Protein AF-A0A960VTY8-F1 (afdb_monomer_lite)

Foldseek 3Di:
DVVVVVVVVVVVVVVVVVVCVLCVVVVCVCVDPDPDHDDPVVVVVSVVVVVVVVVVVVVLVVVQCVVCVVLVAHAPCSVLLVVQLVVQLVVQLVVCCVPVVPDDDPVSVVSSVVSNVVSVVVSVVVVVVCCVPQVVVCSPPDSVSSVVSSVVVNVVSVVVCCVVPNPDDDDDPPPPPPPPPPPPPDPPVPVPPPD

Structure (mmCIF, N/CA/C/O backbone):
data_AF-A0A960VTY8-F1
#
_entry.id   AF-A0A960VTY8-F1
#
loop_
_atom_site.group_PDB
_atom_site.id
_atom_site.type_symbol
_atom_site.label_atom_id
_atom_site.label_alt_id
_atom_site.label_comp_id
_atom_site.label_asym_id
_atom_site.label_entity_id
_atom_site.label_seq_id
_atom_site.pdbx_PDB_ins_code
_atom_site.Cartn_x
_atom_site.Cartn_y
_atom_site.Cartn_z
_atom_site.occupancy
_atom_site.B_iso_or_equiv
_atom_site.auth_seq_id
_atom_site.auth_comp_id
_atom_site.auth_asym_id
_atom_site.auth_atom_id
_atom_site.pdbx_PDB_model_num
ATOM 1 N N . MET A 1 1 ? -43.353 -2.763 -7.793 1.00 62.56 1 MET A N 1
ATOM 2 C CA . MET A 1 1 ? -42.704 -3.351 -8.989 1.00 62.56 1 MET A CA 1
ATOM 3 C C . MET A 1 1 ? -41.820 -2.343 -9.746 1.00 62.56 1 MET A C 1
ATOM 5 O O . MET A 1 1 ? -41.021 -2.755 -10.578 1.00 62.56 1 MET A O 1
ATOM 9 N N . ASP A 1 2 ? -41.885 -1.039 -9.438 1.00 75.44 2 ASP A N 1
ATOM 10 C CA . ASP A 1 2 ? -41.205 0.006 -10.230 1.00 75.44 2 ASP A CA 1
ATOM 11 C C . ASP A 1 2 ? -39.783 0.366 -9.782 1.00 75.44 2 ASP A C 1
ATOM 13 O O . ASP A 1 2 ? -38.965 0.766 -10.607 1.00 75.44 2 ASP A O 1
ATOM 17 N N . LEU A 1 3 ? -39.440 0.135 -8.511 1.00 72.69 3 LEU A N 1
ATOM 18 C CA . LEU A 1 3 ? -38.101 0.425 -7.983 1.00 72.69 3 LEU A CA 1
ATOM 19 C C . LEU A 1 3 ? -37.009 -0.444 -8.633 1.00 72.69 3 LEU A C 1
ATOM 21 O O . LEU A 1 3 ? -35.941 0.051 -8.984 1.00 72.69 3 LEU A O 1
ATOM 25 N N . TYR A 1 4 ? -37.304 -1.727 -8.863 1.00 75.19 4 TYR A N 1
ATOM 26 C CA . TYR A 1 4 ? -36.393 -2.660 -9.530 1.00 75.19 4 TYR A CA 1
ATOM 27 C C . TYR A 1 4 ? -36.060 -2.203 -10.958 1.00 75.19 4 TYR A C 1
ATOM 29 O O . TYR A 1 4 ? -34.892 -2.156 -11.336 1.00 75.19 4 TYR A O 1
ATOM 37 N N . ARG A 1 5 ? -37.067 -1.751 -11.719 1.00 78.69 5 ARG A N 1
ATOM 38 C CA . ARG A 1 5 ? -36.883 -1.238 -13.088 1.00 78.69 5 ARG A CA 1
ATOM 39 C C . ARG A 1 5 ? -36.019 0.028 -13.131 1.00 78.69 5 ARG A C 1
ATOM 41 O O . ARG A 1 5 ? -35.289 0.234 -14.101 1.00 78.69 5 ARG A O 1
ATOM 48 N N . TYR A 1 6 ? -36.069 0.854 -12.086 1.00 73.88 6 TYR A N 1
ATOM 49 C CA . TYR A 1 6 ? -35.222 2.042 -11.952 1.00 73.88 6 TYR A CA 1
ATOM 50 C C . TYR A 1 6 ? -33.764 1.688 -11.640 1.00 73.88 6 TYR A C 1
ATOM 52 O O . TYR A 1 6 ? -32.856 2.213 -12.284 1.00 73.88 6 TYR A O 1
ATOM 60 N N . ILE A 1 7 ? -33.538 0.756 -10.709 1.00 74.62 7 ILE A N 1
ATOM 61 C CA . ILE A 1 7 ? -32.194 0.264 -10.364 1.00 74.62 7 ILE A CA 1
ATOM 62 C C . ILE A 1 7 ? -31.547 -0.401 -11.579 1.00 74.62 7 ILE A C 1
ATOM 64 O O . ILE A 1 7 ? -30.382 -0.147 -11.874 1.00 74.62 7 ILE A O 1
ATOM 68 N N . GLU A 1 8 ? -32.308 -1.192 -12.331 1.00 81.19 8 GLU A N 1
ATOM 69 C CA . GLU A 1 8 ? -31.806 -1.879 -13.516 1.00 81.19 8 GLU A CA 1
ATOM 70 C C . GLU A 1 8 ? -31.458 -0.895 -14.645 1.00 81.19 8 GLU A C 1
ATOM 72 O O . GLU A 1 8 ? -30.405 -1.019 -15.266 1.00 81.19 8 GLU A O 1
ATOM 77 N N . LYS A 1 9 ? -32.283 0.138 -14.889 1.00 78.38 9 LYS A N 1
ATOM 78 C CA . LYS A 1 9 ? -31.961 1.210 -15.853 1.00 78.38 9 LYS A CA 1
ATOM 79 C C . LYS A 1 9 ? -30.730 2.019 -15.436 1.00 78.38 9 LYS A C 1
ATOM 81 O O . LYS A 1 9 ? -29.874 2.277 -16.279 1.00 78.38 9 LYS A O 1
ATOM 86 N N . ALA A 1 10 ? -30.615 2.375 -14.158 1.00 72.25 10 ALA A N 1
ATOM 87 C CA . ALA A 1 10 ? -29.460 3.103 -13.632 1.00 72.25 10 ALA A CA 1
ATOM 88 C C . ALA A 1 10 ? -28.173 2.259 -13.675 1.00 72.25 10 ALA A C 1
ATOM 90 O O . ALA A 1 10 ? -27.102 2.770 -14.006 1.00 72.25 10 ALA A O 1
ATOM 91 N N . ALA A 1 11 ? -28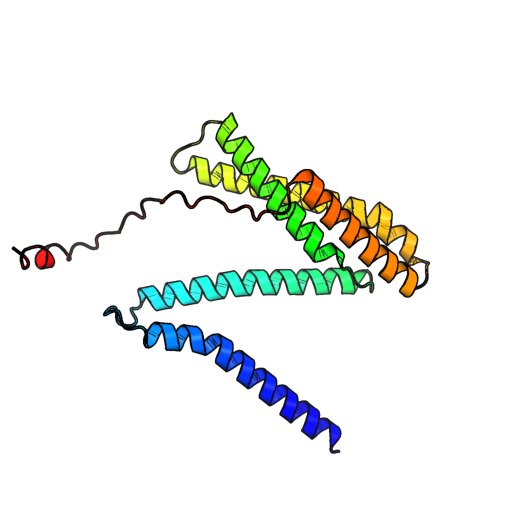.273 0.956 -13.401 1.00 72.06 11 ALA A N 1
ATOM 92 C CA . ALA A 1 11 ? -27.164 0.018 -13.534 1.00 72.06 11 ALA A CA 1
ATOM 93 C C . ALA A 1 11 ? -26.731 -0.126 -14.999 1.00 72.06 11 ALA A C 1
ATOM 95 O O . ALA A 1 11 ? -25.543 -0.023 -15.296 1.00 72.06 11 ALA A O 1
ATOM 96 N N . ARG A 1 12 ? -27.685 -0.280 -15.925 1.00 79.88 12 ARG A N 1
ATOM 97 C CA . ARG A 1 12 ? -27.430 -0.360 -17.373 1.00 79.88 12 ARG A CA 1
ATOM 98 C C . ARG A 1 12 ? -26.723 0.895 -17.887 1.00 79.88 12 ARG A C 1
ATOM 100 O O . ARG A 1 12 ? -25.754 0.782 -18.626 1.00 79.88 12 ARG A O 1
ATOM 107 N N . PHE A 1 13 ? -27.149 2.076 -17.437 1.00 79.56 13 PHE A N 1
ATOM 108 C CA . PHE A 1 13 ? -26.501 3.347 -17.773 1.00 79.56 13 PHE A CA 1
ATOM 109 C C . PHE A 1 13 ? -25.059 3.430 -17.240 1.00 79.56 13 PHE A C 1
ATOM 111 O O . PHE A 1 13 ? -24.148 3.794 -17.980 1.00 79.56 13 PHE A O 1
ATOM 118 N N . ARG A 1 14 ? -24.822 3.006 -15.989 1.00 78.62 14 ARG A N 1
ATOM 119 C CA . ARG A 1 14 ? -23.468 2.910 -15.407 1.00 78.62 14 ARG A CA 1
ATOM 120 C C . ARG A 1 14 ? -22.548 1.970 -16.189 1.00 78.62 14 ARG A C 1
ATOM 122 O O . ARG A 1 14 ? -21.380 2.295 -16.373 1.00 78.62 14 ARG A O 1
ATOM 129 N N . TRP A 1 15 ? -23.060 0.833 -16.656 1.00 75.38 15 TRP A N 1
ATOM 130 C CA . TRP A 1 15 ? -22.291 -0.107 -17.477 1.00 75.38 15 TRP A CA 1
ATOM 131 C C . TRP A 1 15 ? -21.916 0.483 -18.839 1.00 75.38 15 TRP A C 1
ATOM 133 O O . TRP A 1 15 ? -20.764 0.368 -19.244 1.00 75.38 15 TRP A O 1
ATOM 143 N N . TRP A 1 16 ? -22.836 1.182 -19.509 1.00 80.62 16 TRP A N 1
ATOM 144 C CA . TRP A 1 16 ? -22.539 1.869 -20.772 1.00 80.62 16 TRP A CA 1
ATOM 145 C C . TRP A 1 16 ? -21.501 2.983 -20.617 1.00 80.62 16 TRP A C 1
ATOM 147 O O . TRP A 1 16 ? -20.626 3.124 -21.467 1.00 80.62 16 TRP A O 1
ATOM 157 N N . PHE A 1 17 ? -21.547 3.732 -19.513 1.00 80.62 17 PHE A N 1
ATOM 158 C CA . PHE A 1 17 ? -20.539 4.749 -19.213 1.00 80.62 17 PHE A CA 1
ATOM 159 C C . PHE A 1 17 ? -19.141 4.139 -19.019 1.00 80.62 17 PHE A C 1
ATOM 161 O O . PHE A 1 17 ? -18.173 4.636 -1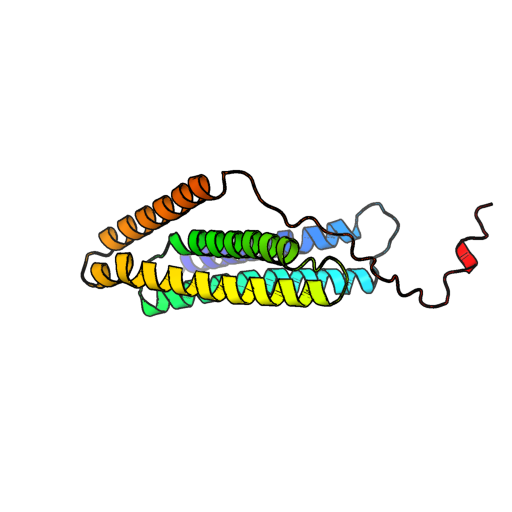9.588 1.00 80.62 17 PHE A O 1
ATOM 168 N N . LEU A 1 18 ? -19.032 3.026 -18.281 1.00 73.94 18 LEU A N 1
ATOM 169 C CA . LEU A 1 18 ? -17.764 2.303 -18.106 1.00 73.94 18 LEU A CA 1
ATOM 170 C C . LEU A 1 18 ? -17.223 1.758 -19.432 1.00 73.94 18 LEU A C 1
ATOM 172 O O . LEU A 1 18 ? -16.036 1.899 -19.712 1.00 73.94 18 LEU A O 1
ATOM 176 N N . VAL A 1 19 ? -18.094 1.183 -20.264 1.00 75.75 19 VAL A N 1
ATOM 177 C CA . VAL A 1 19 ? -17.730 0.699 -21.603 1.00 75.75 19 VAL A CA 1
ATOM 178 C C . VAL A 1 19 ? -17.177 1.840 -22.459 1.00 75.75 19 VAL A C 1
ATOM 180 O O . VAL A 1 19 ? -16.152 1.668 -23.109 1.00 75.75 19 VAL A O 1
ATOM 183 N N . LEU A 1 20 ? -17.797 3.020 -22.413 1.00 79.00 20 LEU A N 1
ATOM 184 C CA . LEU A 1 20 ? -17.355 4.190 -23.170 1.00 79.00 20 LEU A CA 1
ATOM 185 C C . LEU A 1 20 ? -16.001 4.714 -22.670 1.00 79.00 20 LEU A C 1
ATOM 187 O O . LEU A 1 20 ? -15.124 4.973 -23.484 1.00 79.00 20 LEU A O 1
ATOM 191 N N . VAL A 1 21 ? -15.785 4.795 -21.354 1.00 75.31 21 VAL A N 1
ATOM 192 C CA . VAL A 1 21 ? -14.498 5.220 -20.763 1.00 75.31 21 VAL A CA 1
ATOM 193 C C . VAL A 1 21 ? -13.356 4.256 -21.101 1.00 75.31 21 VAL A C 1
ATOM 195 O O . VAL A 1 21 ? -12.225 4.698 -21.272 1.00 75.31 21 VAL A O 1
ATOM 198 N N . VAL A 1 22 ? -13.632 2.955 -21.223 1.00 71.31 22 VAL A N 1
ATOM 199 C CA . VAL A 1 22 ? -12.619 1.938 -21.562 1.00 71.31 22 VAL A CA 1
ATOM 200 C C . VAL A 1 22 ? -12.372 1.853 -23.072 1.00 71.31 22 VAL A C 1
ATOM 202 O O . VAL A 1 22 ? -11.234 1.659 -23.495 1.00 71.31 22 VAL A O 1
ATOM 205 N N . LEU A 1 23 ? -13.410 2.018 -23.896 1.00 72.62 23 LEU A N 1
ATOM 206 C CA . LEU A 1 23 ? -13.290 1.964 -25.356 1.00 72.62 23 LEU A CA 1
ATOM 207 C C . LEU A 1 23 ? -12.796 3.276 -25.964 1.00 72.62 23 LEU A C 1
ATOM 209 O O . LEU A 1 23 ? -12.110 3.233 -26.980 1.00 72.62 23 LEU A O 1
ATOM 213 N N . ALA A 1 24 ? -13.101 4.431 -25.369 1.00 73.25 24 ALA A N 1
ATOM 214 C CA . ALA A 1 24 ? -12.697 5.728 -25.909 1.00 73.25 24 ALA A CA 1
ATOM 215 C C . ALA A 1 24 ? -11.172 5.873 -26.078 1.00 73.25 24 ALA A C 1
ATOM 217 O O . ALA A 1 24 ? -10.773 6.329 -27.142 1.00 73.25 24 ALA A O 1
ATOM 218 N N . PRO A 1 25 ? -10.303 5.439 -25.141 1.00 67.88 25 PRO A N 1
ATOM 219 C CA . PRO A 1 25 ? -8.852 5.446 -25.339 1.00 67.88 25 PRO A CA 1
ATOM 220 C C . PRO A 1 25 ? -8.399 4.531 -26.481 1.00 67.88 25 PRO A C 1
ATOM 222 O O . PRO A 1 25 ? -7.509 4.895 -27.242 1.00 67.88 25 PRO A O 1
ATOM 225 N N . VAL A 1 26 ? -9.032 3.362 -26.636 1.00 69.00 26 VAL A N 1
ATOM 226 C CA . VAL A 1 26 ? -8.712 2.395 -27.702 1.00 69.00 26 VAL A CA 1
ATOM 227 C C . VAL A 1 26 ? -9.124 2.941 -29.069 1.00 69.00 26 VAL A C 1
ATOM 229 O O . VAL A 1 26 ? -8.348 2.890 -30.019 1.00 69.00 26 VAL A O 1
ATOM 232 N N . VAL A 1 27 ? -10.322 3.519 -29.162 1.00 68.31 27 VAL A N 1
ATOM 233 C CA . VAL A 1 27 ? -10.838 4.149 -30.384 1.00 68.31 27 VAL A CA 1
ATOM 234 C C . VAL A 1 27 ? -10.059 5.424 -30.708 1.00 68.31 27 VAL A C 1
ATOM 236 O O . VAL A 1 27 ? -9.721 5.640 -31.865 1.00 68.31 27 VAL A O 1
ATOM 239 N N . ALA A 1 28 ? -9.705 6.234 -29.709 1.00 68.12 28 ALA A N 1
ATOM 240 C CA . ALA A 1 28 ? -8.868 7.418 -29.891 1.00 68.12 28 ALA A CA 1
ATOM 241 C C . ALA A 1 28 ? -7.449 7.047 -30.343 1.00 68.12 28 ALA A C 1
ATOM 243 O O . ALA A 1 28 ? -6.905 7.703 -31.223 1.00 68.12 28 ALA A O 1
ATOM 244 N N . SER A 1 29 ? -6.874 5.960 -29.817 1.00 61.62 29 SER A N 1
ATOM 245 C CA . SER A 1 29 ? -5.598 5.418 -30.298 1.00 61.62 29 SER A CA 1
ATOM 246 C C . SER A 1 29 ? -5.693 4.869 -31.724 1.00 61.62 29 SER A C 1
ATOM 248 O O . SER A 1 29 ? -4.691 4.883 -32.431 1.00 61.62 29 SER A O 1
ATOM 250 N N . ALA A 1 30 ? -6.862 4.390 -32.154 1.00 60.88 30 ALA A N 1
ATOM 251 C CA . ALA A 1 30 ? -7.102 3.962 -33.532 1.00 60.88 30 ALA A CA 1
ATOM 252 C C . ALA A 1 30 ? -7.389 5.141 -34.485 1.00 60.88 30 ALA A C 1
ATOM 254 O O . ALA A 1 30 ? -7.167 5.020 -35.686 1.00 60.88 30 ALA A O 1
ATOM 255 N N . ALA A 1 31 ? -7.879 6.265 -33.954 1.00 61.97 31 ALA A N 1
ATOM 256 C CA . ALA A 1 31 ? -8.212 7.484 -34.692 1.00 61.97 31 ALA A CA 1
ATOM 257 C C . ALA A 1 31 ? -7.092 8.542 -34.682 1.00 61.97 31 ALA A C 1
ATOM 259 O O . ALA A 1 31 ? -7.214 9.559 -35.361 1.00 61.97 31 ALA A O 1
ATOM 260 N N . GLY A 1 32 ? -6.022 8.327 -33.908 1.00 54.81 32 GLY A N 1
ATOM 261 C CA . GLY A 1 32 ? -4.889 9.238 -33.800 1.00 54.81 32 GLY A CA 1
ATOM 262 C C . GLY A 1 32 ? -4.183 9.433 -35.141 1.00 54.81 32 GLY A C 1
ATOM 263 O O . GLY A 1 32 ? -3.649 8.489 -35.722 1.00 54.81 32 GLY A O 1
ATOM 264 N N . GLU A 1 33 ? -4.171 10.679 -35.613 1.00 53.22 33 GLU A N 1
ATOM 265 C CA . GLU A 1 33 ? -3.420 11.147 -36.776 1.00 53.22 33 GLU A CA 1
ATOM 266 C C . GLU A 1 33 ? -1.922 10.905 -36.559 1.00 53.22 33 GLU A C 1
ATOM 268 O O . GLU A 1 33 ? -1.228 11.672 -35.894 1.00 53.22 33 GLU A O 1
ATOM 273 N N . GLY A 1 34 ? -1.423 9.786 -37.079 1.00 49.56 34 GLY A N 1
ATOM 274 C CA . GLY A 1 34 ? -0.036 9.404 -36.851 1.00 49.56 34 GLY A CA 1
ATOM 275 C C . GLY A 1 34 ? 0.434 8.153 -37.576 1.00 49.56 34 GLY A C 1
ATOM 276 O O . GLY A 1 34 ? 1.325 7.507 -37.058 1.00 49.56 34 GLY A O 1
ATOM 277 N N . GLY A 1 35 ? -0.130 7.795 -38.736 1.00 47.22 35 GLY A N 1
ATOM 278 C CA . GLY A 1 35 ? 0.481 6.894 -39.736 1.00 47.22 35 GLY A CA 1
ATOM 279 C C . GLY A 1 35 ? 0.843 5.447 -39.342 1.00 47.22 35 GLY A C 1
ATOM 280 O O . GLY A 1 35 ? 1.077 4.636 -40.235 1.00 47.22 35 GLY A O 1
ATOM 281 N N . SER A 1 36 ? 0.869 5.074 -38.065 1.00 54.47 36 SER A N 1
ATOM 282 C CA . SER A 1 36 ? 1.021 3.700 -37.603 1.00 54.47 36 SER A CA 1
ATOM 283 C C . SER A 1 36 ? -0.370 3.106 -37.418 1.00 54.47 36 SER A C 1
ATOM 285 O O . SER A 1 36 ? -1.039 3.317 -36.410 1.00 54.47 36 SER A O 1
ATOM 287 N N . GLY A 1 37 ? -0.836 2.367 -38.428 1.00 58.59 37 GLY A N 1
ATOM 288 C CA . GLY A 1 37 ? -2.053 1.566 -38.303 1.00 58.59 37 GLY A CA 1
ATOM 289 C C . GLY A 1 37 ? -2.002 0.671 -37.060 1.00 58.59 37 GLY A C 1
ATOM 290 O O . GLY A 1 37 ? -0.925 0.365 -36.549 1.00 58.59 37 GLY A O 1
ATOM 291 N N . PHE A 1 38 ? -3.165 0.246 -36.567 1.00 66.56 38 PHE A N 1
ATOM 292 C CA . PHE A 1 38 ? -3.267 -0.694 -35.452 1.00 66.56 38 PHE A CA 1
ATOM 293 C C . PHE A 1 38 ? -2.438 -1.954 -35.751 1.00 66.56 38 PHE A C 1
ATOM 295 O O . PHE A 1 38 ? -2.836 -2.800 -36.551 1.00 66.56 38 PHE A O 1
ATOM 302 N N . THR A 1 39 ? -1.248 -2.053 -35.160 1.00 78.88 39 THR A N 1
ATOM 303 C CA . THR A 1 39 ? -0.358 -3.195 -35.356 1.00 78.88 39 THR A CA 1
ATOM 304 C C . THR A 1 39 ? -0.681 -4.259 -34.316 1.00 78.88 39 THR A C 1
ATOM 306 O O . THR A 1 39 ? -1.146 -3.963 -33.216 1.00 78.88 39 THR A O 1
ATOM 309 N N . LEU A 1 40 ? -0.391 -5.526 -34.622 1.00 78.62 40 LEU A N 1
ATOM 310 C CA . LEU A 1 40 ? -0.482 -6.592 -33.615 1.00 78.62 40 LEU A CA 1
ATOM 311 C C . LEU A 1 40 ? 0.372 -6.272 -32.372 1.00 78.62 40 LEU A C 1
ATOM 313 O O . LEU A 1 40 ? -0.002 -6.646 -31.265 1.00 78.62 40 LEU A O 1
ATOM 317 N N . GLY A 1 41 ? 1.468 -5.522 -32.544 1.00 79.06 41 GLY A N 1
ATOM 318 C CA . GLY A 1 41 ? 2.295 -5.023 -31.446 1.00 79.06 41 GLY A CA 1
ATOM 319 C C . GLY A 1 41 ? 1.540 -4.089 -30.496 1.00 79.06 41 GLY A C 1
ATOM 320 O O . GLY A 1 41 ? 1.547 -4.328 -29.289 1.00 79.06 41 GLY A O 1
ATOM 321 N N . SER A 1 42 ? 0.825 -3.085 -31.018 1.00 76.81 42 SER A N 1
ATOM 322 C CA . SER A 1 42 ? 0.066 -2.147 -30.175 1.00 76.81 42 SER A CA 1
ATOM 323 C C . SER A 1 42 ? -1.143 -2.800 -29.496 1.00 76.81 42 SER A C 1
ATOM 325 O O . SER A 1 42 ? -1.495 -2.430 -28.375 1.00 76.81 42 SER A O 1
ATOM 327 N N . LEU A 1 43 ? -1.753 -3.817 -30.119 1.00 78.81 43 LEU A N 1
ATOM 328 C CA . LEU A 1 43 ? -2.790 -4.629 -29.471 1.00 78.81 43 LEU A CA 1
ATOM 329 C C . LEU A 1 43 ? -2.236 -5.362 -28.243 1.00 78.81 43 LEU A C 1
ATOM 331 O O . LEU A 1 43 ? -2.847 -5.320 -27.175 1.00 78.81 43 LEU A O 1
ATOM 335 N N . VAL A 1 44 ? -1.089 -6.031 -28.386 1.00 83.50 44 VAL A N 1
ATOM 336 C CA . VAL A 1 44 ? -0.453 -6.772 -27.286 1.00 83.50 44 VAL A CA 1
ATOM 337 C C . VAL A 1 44 ? -0.040 -5.825 -26.161 1.00 83.50 44 VAL A C 1
ATOM 339 O O . VAL A 1 44 ? -0.302 -6.120 -24.996 1.00 83.50 44 VAL A O 1
ATOM 342 N N . GLU A 1 45 ? 0.536 -4.669 -26.488 1.00 79.19 45 GLU A N 1
ATOM 343 C CA . GLU A 1 45 ? 0.907 -3.651 -25.501 1.00 79.19 45 GLU A CA 1
ATOM 344 C C . GLU A 1 45 ? -0.312 -3.144 -24.713 1.00 79.19 45 GLU A C 1
ATOM 346 O O . GLU A 1 45 ? -0.298 -3.151 -23.481 1.00 79.19 45 GLU A O 1
ATOM 351 N N . ASN A 1 46 ? -1.409 -2.805 -25.396 1.00 80.75 46 ASN A N 1
ATOM 352 C CA . ASN A 1 46 ? -2.640 -2.350 -24.746 1.00 80.75 46 ASN A CA 1
ATOM 353 C C . ASN A 1 46 ? -3.277 -3.429 -23.857 1.00 80.75 46 ASN A C 1
ATOM 355 O O . ASN A 1 46 ? -3.785 -3.117 -22.777 1.00 80.75 46 ASN A O 1
ATOM 359 N N . LEU A 1 47 ? -3.234 -4.699 -24.275 1.00 85.19 47 LEU A N 1
ATOM 360 C CA . LEU A 1 47 ? -3.702 -5.818 -23.453 1.00 85.19 47 LEU A CA 1
ATOM 361 C C . LEU A 1 47 ? -2.846 -5.991 -22.194 1.00 85.19 47 LEU A C 1
ATOM 363 O O . LEU A 1 47 ? -3.393 -6.207 -21.112 1.00 85.19 47 LEU A O 1
ATOM 367 N N . LEU A 1 48 ? -1.523 -5.858 -22.313 1.00 84.56 48 LEU A N 1
ATOM 368 C CA . LEU A 1 48 ? -0.609 -5.925 -21.174 1.00 84.56 48 LEU A CA 1
ATOM 369 C C . LEU A 1 48 ? -0.836 -4.762 -20.205 1.00 84.56 48 LEU A C 1
ATOM 371 O O . LEU A 1 48 ? -0.968 -4.994 -19.005 1.00 84.56 48 LEU A O 1
ATOM 375 N N . ILE A 1 49 ? -0.955 -3.532 -20.709 1.00 84.31 49 ILE A N 1
ATOM 376 C CA . ILE A 1 49 ? -1.263 -2.348 -19.894 1.00 84.31 49 ILE A CA 1
ATOM 377 C C . ILE A 1 49 ? -2.605 -2.538 -19.174 1.00 84.31 49 ILE A C 1
ATOM 379 O O . ILE A 1 49 ? -2.684 -2.357 -17.956 1.00 84.31 49 ILE A O 1
ATOM 383 N N . GLY A 1 50 ? -3.641 -2.977 -19.895 1.00 84.50 50 GLY A N 1
ATOM 384 C CA . GLY A 1 50 ? -4.957 -3.267 -19.325 1.00 84.50 50 GLY A CA 1
ATOM 385 C C . GLY A 1 50 ? -4.911 -4.340 -18.236 1.00 84.50 50 GLY A C 1
ATOM 386 O O . GLY A 1 50 ? -5.528 -4.171 -17.183 1.00 84.50 50 GLY A O 1
ATOM 387 N N . LEU A 1 51 ? -4.138 -5.410 -18.442 1.00 91.06 51 LEU A N 1
ATOM 388 C CA . LEU A 1 51 ? -3.954 -6.473 -17.454 1.00 91.06 51 LEU A CA 1
ATOM 389 C C . LEU A 1 51 ? -3.213 -5.972 -16.208 1.00 91.06 51 LEU A C 1
ATOM 391 O O . LEU A 1 51 ? -3.622 -6.287 -15.090 1.00 91.06 51 LEU A O 1
ATOM 395 N N . ILE A 1 52 ? -2.161 -5.168 -16.381 1.00 89.75 52 ILE A N 1
ATOM 396 C CA . ILE A 1 52 ? -1.391 -4.586 -15.275 1.00 89.75 52 ILE A CA 1
ATOM 397 C C . ILE A 1 52 ? -2.306 -3.704 -14.419 1.00 89.75 52 ILE A C 1
ATOM 399 O O . ILE A 1 52 ? -2.446 -3.954 -13.220 1.00 89.75 52 ILE A O 1
ATOM 403 N N . LEU A 1 53 ? -2.995 -2.733 -15.025 1.00 86.88 53 LEU A N 1
ATOM 404 C CA . LEU A 1 53 ? -3.924 -1.839 -14.319 1.00 86.88 53 LEU A CA 1
ATOM 405 C C . LEU A 1 53 ? -5.082 -2.610 -13.672 1.00 86.88 53 LEU A C 1
ATOM 407 O O . LEU A 1 53 ? -5.405 -2.384 -12.505 1.00 86.88 53 LEU A O 1
ATOM 411 N N . GLY A 1 54 ? -5.662 -3.569 -14.396 1.00 91.62 54 GLY A N 1
ATOM 412 C CA . GLY A 1 54 ? -6.719 -4.437 -13.885 1.00 91.62 54 GLY A CA 1
ATOM 413 C C . GLY A 1 54 ? -6.277 -5.251 -12.668 1.00 91.62 54 GLY A C 1
ATOM 414 O O . GLY A 1 54 ? -7.016 -5.330 -11.688 1.00 91.62 54 GLY A O 1
ATOM 415 N N . SER A 1 55 ? -5.059 -5.800 -12.685 1.00 94.06 55 SER A N 1
ATOM 416 C CA . SER A 1 55 ? -4.508 -6.578 -11.570 1.00 94.06 55 SER A CA 1
ATOM 417 C C . SER A 1 55 ? -4.294 -5.726 -10.317 1.00 94.06 55 SER A C 1
ATOM 419 O O . SER A 1 55 ? -4.647 -6.155 -9.219 1.00 94.06 55 SER A O 1
ATOM 421 N N . VAL A 1 56 ? -3.808 -4.491 -10.477 1.00 90.12 56 VAL A N 1
ATOM 422 C CA . VAL A 1 56 ? -3.629 -3.546 -9.368 1.00 90.12 56 VAL A CA 1
ATOM 423 C C . VAL A 1 56 ? -4.981 -3.211 -8.744 1.00 90.12 56 VAL A C 1
ATOM 425 O O . VAL A 1 56 ? -5.139 -3.326 -7.528 1.00 90.12 56 VAL A O 1
ATOM 428 N N . TYR A 1 57 ? -5.992 -2.880 -9.552 1.00 90.50 57 TYR A N 1
ATOM 429 C CA . TYR A 1 57 ? -7.332 -2.599 -9.029 1.00 90.50 57 TYR A CA 1
ATOM 430 C C . TYR A 1 57 ? -7.996 -3.826 -8.398 1.00 90.50 57 TYR A C 1
ATOM 432 O O . TYR A 1 57 ? -8.640 -3.695 -7.355 1.00 90.50 57 TYR A O 1
ATOM 440 N N . ALA A 1 58 ? -7.811 -5.016 -8.975 1.00 93.00 58 ALA A N 1
ATOM 441 C CA . ALA A 1 58 ? -8.314 -6.261 -8.406 1.00 93.00 58 ALA A CA 1
ATOM 442 C C . ALA A 1 58 ? -7.675 -6.556 -7.040 1.00 93.00 58 ALA A C 1
ATOM 444 O O . ALA A 1 58 ? -8.386 -6.900 -6.098 1.00 93.00 58 ALA A O 1
ATOM 445 N N . LEU A 1 59 ? -6.359 -6.363 -6.902 1.00 90.88 59 LEU A N 1
ATOM 446 C CA . LEU A 1 59 ? -5.645 -6.534 -5.634 1.00 90.88 59 LEU A CA 1
ATOM 447 C C . LEU A 1 59 ? -6.079 -5.510 -4.581 1.00 90.88 59 LEU A C 1
ATOM 449 O O . LEU A 1 59 ? -6.274 -5.881 -3.424 1.00 90.88 59 LEU A O 1
ATOM 453 N N . ILE A 1 60 ? -6.288 -4.249 -4.970 1.00 89.12 60 ILE A N 1
ATOM 454 C CA . ILE A 1 60 ? -6.810 -3.212 -4.067 1.00 89.12 60 ILE A CA 1
ATOM 455 C C . ILE A 1 60 ? -8.210 -3.598 -3.576 1.00 89.12 60 ILE A C 1
ATOM 457 O O . ILE A 1 60 ? -8.467 -3.580 -2.372 1.00 89.12 60 ILE A O 1
ATOM 461 N N . ALA A 1 61 ? -9.106 -3.988 -4.487 1.00 90.19 61 ALA A N 1
ATOM 462 C CA . ALA A 1 61 ? -10.456 -4.418 -4.134 1.00 90.19 61 ALA A CA 1
ATOM 463 C C . ALA A 1 61 ? -10.434 -5.640 -3.201 1.00 90.19 61 ALA A C 1
ATOM 465 O O . ALA A 1 61 ? -11.112 -5.645 -2.171 1.00 90.19 61 ALA A O 1
ATOM 466 N N . LEU A 1 62 ? -9.605 -6.640 -3.512 1.00 92.69 62 LEU A N 1
ATOM 467 C CA . LEU A 1 62 ? -9.412 -7.826 -2.683 1.00 92.69 62 LEU A CA 1
ATOM 468 C C . LEU A 1 62 ? -8.922 -7.434 -1.279 1.00 92.69 62 LEU A C 1
ATOM 470 O O . LEU A 1 62 ? -9.524 -7.860 -0.292 1.00 92.69 62 LEU A O 1
ATOM 474 N N . GLY A 1 63 ? -7.925 -6.552 -1.170 1.00 88.00 63 GLY A N 1
ATOM 475 C CA . GLY A 1 63 ? -7.432 -6.025 0.107 1.00 88.00 63 GLY A CA 1
ATOM 476 C C . GLY A 1 63 ? -8.531 -5.375 0.952 1.00 88.00 63 GLY A C 1
ATOM 477 O O . GLY A 1 63 ? -8.727 -5.753 2.112 1.00 88.00 63 GLY A O 1
ATOM 478 N N . TYR A 1 64 ? -9.329 -4.480 0.359 1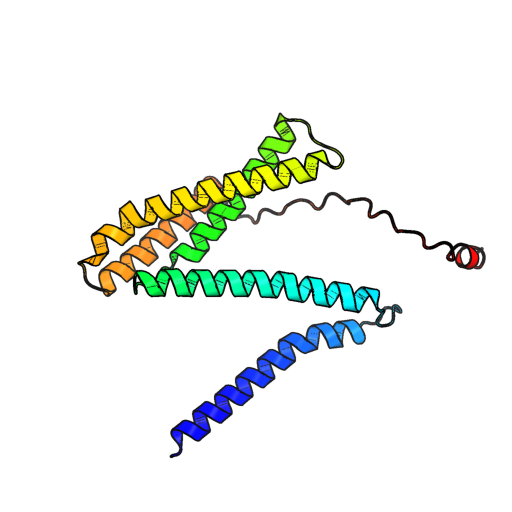.00 88.19 64 TYR A N 1
ATOM 479 C CA . TYR A 1 64 ? -10.459 -3.851 1.051 1.00 88.19 64 TYR A CA 1
ATOM 480 C C . TYR A 1 64 ? -11.516 -4.869 1.506 1.00 88.19 64 TYR A C 1
ATOM 482 O O . TYR A 1 64 ? -12.007 -4.775 2.636 1.00 88.19 64 TYR A O 1
ATOM 490 N N . THR A 1 65 ? -11.848 -5.862 0.672 1.00 89.75 65 THR A N 1
ATOM 491 C CA . THR A 1 65 ? -12.830 -6.899 1.040 1.00 89.75 65 THR A CA 1
ATOM 492 C C . THR A 1 65 ? -12.340 -7.812 2.162 1.00 89.75 65 THR A C 1
ATOM 494 O O . THR A 1 65 ? -13.136 -8.163 3.032 1.00 89.75 65 THR A O 1
ATOM 497 N N . LEU A 1 66 ? -11.046 -8.149 2.209 1.00 88.31 66 LEU A N 1
ATOM 498 C CA . LEU A 1 66 ? -10.476 -8.967 3.283 1.00 88.31 66 LEU A CA 1
ATOM 499 C C . LEU A 1 66 ? -10.455 -8.218 4.619 1.00 88.31 66 LEU A C 1
ATOM 501 O O . LEU A 1 66 ? -10.906 -8.752 5.636 1.00 88.31 66 LEU A O 1
ATOM 505 N N . VAL A 1 67 ? -9.980 -6.969 4.623 1.00 84.38 67 VAL A N 1
ATOM 506 C CA . VAL A 1 67 ? -9.894 -6.154 5.847 1.00 84.38 67 VAL A CA 1
ATOM 507 C C . VAL A 1 67 ? -11.287 -5.913 6.428 1.00 84.38 67 VAL A C 1
ATOM 509 O O . VAL A 1 67 ? -11.526 -6.174 7.613 1.00 84.38 67 VAL A O 1
ATOM 512 N N . TYR A 1 68 ? -12.233 -5.471 5.593 1.00 84.12 68 TYR A N 1
ATOM 513 C CA . TYR A 1 68 ? -13.612 -5.278 6.033 1.00 84.12 68 TYR A CA 1
ATOM 514 C C . TYR A 1 68 ? -14.290 -6.610 6.391 1.00 84.12 68 TYR A C 1
ATOM 516 O O . TYR A 1 68 ? -15.052 -6.662 7.354 1.00 84.12 68 TYR A O 1
ATOM 524 N N . GLY A 1 69 ? -13.982 -7.702 5.689 1.00 84.00 69 GLY A N 1
ATOM 525 C CA . GLY A 1 69 ? -14.545 -9.027 5.956 1.00 84.00 69 GLY A CA 1
ATOM 526 C C . GLY A 1 69 ? -14.214 -9.558 7.353 1.00 84.00 69 GLY A C 1
ATOM 527 O O . GLY A 1 69 ? -15.093 -10.097 8.030 1.00 84.00 69 GLY A O 1
ATOM 528 N N . VAL A 1 70 ? -12.977 -9.358 7.819 1.00 84.12 70 VAL A N 1
ATOM 529 C CA . VAL A 1 70 ? -12.519 -9.844 9.134 1.00 84.12 70 VAL A CA 1
ATOM 530 C C . VAL A 1 70 ? -12.900 -8.888 10.266 1.00 84.12 70 VAL A C 1
ATOM 532 O O . VAL A 1 70 ? -13.337 -9.327 11.334 1.00 84.12 70 VAL A O 1
ATOM 535 N N . ILE A 1 71 ? -12.717 -7.579 10.067 1.00 77.44 71 ILE A N 1
ATOM 536 C CA . ILE A 1 71 ? -12.821 -6.593 11.155 1.00 77.44 71 ILE A CA 1
ATOM 537 C C . ILE A 1 71 ? -14.208 -5.924 11.181 1.00 77.44 71 ILE A C 1
ATOM 539 O O . ILE A 1 71 ? -14.648 -5.476 12.238 1.00 77.44 71 ILE A O 1
ATOM 543 N N . LYS A 1 72 ? -14.934 -5.898 10.053 1.00 80.69 72 LYS A N 1
ATOM 544 C CA . LYS A 1 72 ? -16.221 -5.192 9.859 1.00 80.69 72 LYS A CA 1
ATOM 545 C C . LYS A 1 7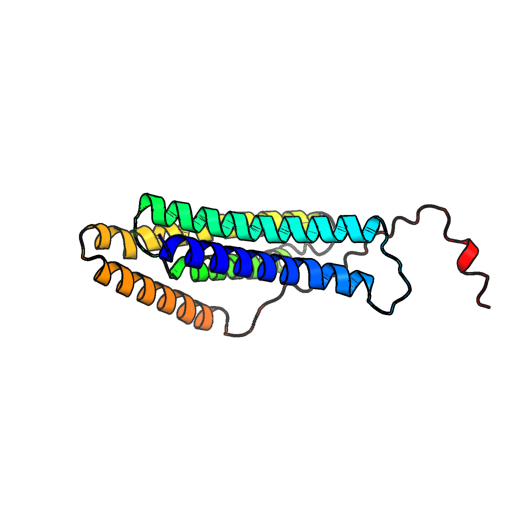2 ? -16.163 -3.699 10.211 1.00 80.69 72 LYS A C 1
ATOM 547 O O . LYS A 1 72 ? -17.176 -3.092 10.560 1.00 80.69 72 LYS A O 1
ATOM 552 N N . LEU A 1 73 ? -14.972 -3.109 10.107 1.00 79.88 73 LEU A N 1
ATOM 553 C CA . LEU A 1 73 ? -14.696 -1.690 10.321 1.00 79.88 73 LEU A CA 1
ATOM 554 C C . LEU A 1 73 ? -14.190 -1.070 9.015 1.00 79.88 73 LEU A C 1
ATOM 556 O O . LEU A 1 73 ? -13.454 -1.710 8.265 1.00 79.88 73 LEU A O 1
ATOM 560 N N . ILE A 1 74 ? -14.592 0.172 8.746 1.00 82.31 74 ILE A N 1
ATOM 561 C CA . ILE A 1 74 ? -14.121 0.934 7.585 1.00 82.31 74 ILE A CA 1
ATOM 562 C C . ILE A 1 74 ? -12.699 1.413 7.891 1.00 82.31 74 ILE A C 1
ATOM 564 O O . ILE A 1 74 ? -12.492 2.152 8.851 1.00 82.31 74 ILE A O 1
ATOM 568 N N . ASN A 1 75 ? -11.724 0.980 7.093 1.00 84.56 75 ASN A N 1
ATOM 569 C CA . ASN A 1 75 ? -10.331 1.400 7.215 1.00 84.56 75 ASN A CA 1
ATOM 570 C C . ASN A 1 75 ? -10.018 2.464 6.152 1.00 84.56 75 ASN A C 1
ATOM 572 O O . ASN A 1 75 ? -9.858 2.131 4.978 1.00 84.56 75 ASN A O 1
ATOM 576 N N . PHE A 1 76 ? -9.932 3.731 6.564 1.00 83.81 76 PHE A N 1
ATOM 577 C CA . PHE A 1 76 ? -9.525 4.832 5.682 1.00 83.81 76 PHE A CA 1
ATOM 578 C C . PHE A 1 76 ? -8.012 4.850 5.425 1.00 83.81 76 PHE A C 1
ATOM 580 O O . PHE A 1 76 ? -7.593 5.165 4.315 1.00 83.81 76 PHE A O 1
ATOM 587 N N . ALA A 1 77 ? -7.218 4.358 6.382 1.00 88.56 77 ALA A N 1
ATOM 588 C CA . ALA A 1 77 ? -5.757 4.366 6.331 1.00 88.56 77 ALA A CA 1
ATOM 589 C C . ALA A 1 77 ? -5.162 3.382 5.309 1.00 88.56 77 ALA A C 1
ATOM 591 O O . ALA A 1 77 ? -3.948 3.302 5.144 1.00 88.56 77 ALA A O 1
ATOM 592 N N . HIS A 1 78 ? -5.993 2.597 4.619 1.00 88.44 78 HIS A N 1
ATOM 593 C CA . HIS A 1 78 ? -5.537 1.643 3.609 1.00 88.44 78 HIS A CA 1
ATOM 594 C C . HIS A 1 78 ? -4.786 2.339 2.456 1.00 88.44 78 HIS A C 1
ATOM 596 O O . HIS A 1 78 ? -3.777 1.818 1.981 1.00 88.44 78 HIS A O 1
ATOM 602 N N . GLY A 1 79 ? -5.236 3.530 2.041 1.00 87.69 79 GLY A N 1
ATOM 603 C CA . GLY A 1 79 ? -4.533 4.350 1.047 1.00 87.69 79 GLY A CA 1
ATOM 604 C C . GLY A 1 79 ? -3.203 4.902 1.570 1.00 87.69 79 GLY A C 1
ATOM 605 O O . GLY A 1 79 ? -2.199 4.872 0.860 1.00 87.69 79 GLY A O 1
ATOM 606 N N . ASP A 1 80 ? -3.159 5.307 2.838 1.00 92.12 80 ASP A N 1
ATOM 607 C CA . ASP A 1 80 ? -1.958 5.886 3.452 1.00 92.12 80 ASP A CA 1
ATOM 608 C C . ASP A 1 80 ? -0.872 4.834 3.699 1.00 92.12 80 ASP A C 1
ATOM 610 O O . ASP A 1 80 ? 0.318 5.092 3.527 1.00 92.12 80 ASP A O 1
ATOM 614 N N . ILE A 1 81 ? -1.265 3.604 4.038 1.00 91.00 81 ILE A N 1
ATOM 615 C CA . ILE A 1 81 ? -0.337 2.470 4.136 1.00 91.00 81 ILE A CA 1
ATOM 616 C C . ILE A 1 81 ? 0.267 2.164 2.757 1.00 91.00 81 ILE A C 1
ATOM 618 O O . ILE A 1 81 ? 1.472 1.923 2.654 1.00 91.00 81 ILE A O 1
ATOM 622 N N . TYR A 1 82 ? -0.534 2.233 1.687 1.00 90.19 82 TYR A N 1
ATOM 623 C CA . TYR A 1 82 ? -0.034 2.079 0.318 1.00 90.19 82 TYR A CA 1
ATOM 624 C C . TYR A 1 82 ? 0.966 3.185 -0.051 1.00 90.19 82 TYR A C 1
ATOM 626 O O . TYR A 1 82 ? 2.032 2.894 -0.598 1.00 90.19 82 TYR A O 1
ATOM 634 N N . MET A 1 83 ? 0.671 4.436 0.320 1.00 92.75 83 MET A N 1
ATOM 635 C CA . MET A 1 83 ? 1.591 5.566 0.173 1.00 92.75 83 MET A CA 1
ATOM 636 C C . MET A 1 83 ? 2.929 5.286 0.875 1.00 92.75 83 MET A C 1
ATOM 638 O O . MET A 1 83 ? 3.984 5.383 0.246 1.00 92.75 83 MET A O 1
ATOM 642 N N . LEU A 1 84 ? 2.913 4.895 2.153 1.00 93.00 84 LEU A N 1
ATOM 643 C CA . LEU A 1 84 ? 4.139 4.588 2.900 1.00 93.00 84 LEU A CA 1
ATOM 644 C C . LEU A 1 84 ? 4.924 3.423 2.281 1.00 93.00 84 LEU A C 1
ATOM 646 O O . LEU A 1 84 ? 6.154 3.476 2.218 1.00 93.00 84 LEU A O 1
ATOM 650 N N . GLY A 1 85 ? 4.238 2.400 1.769 1.00 92.06 85 GLY A N 1
ATOM 651 C CA . GLY A 1 85 ? 4.859 1.331 0.984 1.00 92.06 85 GLY A CA 1
ATOM 652 C C . GLY A 1 85 ? 5.590 1.877 -0.248 1.00 92.06 85 GLY A C 1
ATOM 653 O O . GLY A 1 85 ? 6.783 1.640 -0.424 1.00 92.06 85 GLY A O 1
ATOM 654 N N . ALA A 1 86 ? 4.921 2.695 -1.060 1.00 91.31 86 ALA A N 1
ATOM 655 C CA . ALA A 1 86 ? 5.523 3.279 -2.258 1.00 91.31 86 ALA A CA 1
ATOM 656 C C . ALA A 1 86 ? 6.747 4.161 -1.943 1.00 91.31 86 ALA A C 1
ATOM 658 O O . ALA A 1 86 ? 7.788 4.030 -2.594 1.00 91.31 86 ALA A O 1
ATOM 659 N N . PHE A 1 87 ? 6.661 5.017 -0.919 1.00 92.31 87 PHE A N 1
ATOM 660 C CA . PHE A 1 87 ? 7.781 5.868 -0.505 1.00 92.31 87 PHE A CA 1
ATOM 661 C C . PHE A 1 87 ? 8.946 5.061 0.064 1.00 92.31 87 PHE A C 1
ATOM 663 O O . PHE A 1 87 ? 10.095 5.307 -0.308 1.00 92.31 87 PHE A O 1
ATOM 670 N N . THR A 1 88 ? 8.682 4.078 0.929 1.00 92.00 88 THR A N 1
ATOM 671 C CA . THR A 1 88 ? 9.749 3.219 1.466 1.00 92.00 88 THR A CA 1
ATOM 672 C C . THR A 1 88 ? 10.471 2.478 0.347 1.00 92.00 88 THR A C 1
ATOM 674 O O . THR A 1 88 ? 11.699 2.505 0.321 1.00 92.00 88 THR A O 1
ATOM 677 N N . GLY A 1 89 ? 9.748 1.914 -0.627 1.00 91.75 89 GLY A N 1
ATOM 678 C CA . GLY A 1 89 ? 10.347 1.293 -1.812 1.00 91.75 89 GLY A CA 1
ATOM 679 C C . GLY A 1 89 ? 11.208 2.265 -2.623 1.00 91.75 89 GLY A C 1
ATOM 680 O O . GLY A 1 89 ? 12.338 1.931 -2.982 1.00 91.75 89 GLY A O 1
ATOM 681 N N . PHE A 1 90 ? 10.727 3.495 -2.831 1.00 89.94 90 PHE A N 1
ATOM 682 C CA . PHE A 1 90 ? 11.451 4.531 -3.574 1.00 89.94 90 PHE A CA 1
ATOM 683 C C . PHE A 1 90 ? 12.776 4.913 -2.910 1.00 89.94 90 PHE A C 1
ATOM 685 O O . PHE A 1 90 ? 13.834 4.895 -3.548 1.00 89.94 90 PHE A O 1
ATOM 692 N N . TYR A 1 91 ? 12.739 5.242 -1.618 1.00 89.94 91 TYR A N 1
ATOM 693 C CA . TYR A 1 91 ? 13.940 5.632 -0.882 1.00 89.94 91 TYR A CA 1
ATOM 694 C C . TYR A 1 91 ? 14.911 4.469 -0.721 1.00 89.94 91 TYR A C 1
ATOM 696 O O . TYR A 1 91 ? 16.120 4.674 -0.838 1.00 89.94 91 TYR A O 1
ATOM 704 N N . LEU A 1 92 ? 14.398 3.256 -0.509 1.00 89.88 92 LEU A N 1
ATOM 705 C CA . LEU A 1 92 ? 15.230 2.073 -0.369 1.00 89.88 92 LEU A CA 1
ATOM 706 C C . LEU A 1 92 ? 15.932 1.729 -1.683 1.00 89.88 92 LEU A C 1
ATOM 708 O O . LEU A 1 92 ? 17.131 1.476 -1.669 1.00 89.88 92 LEU A O 1
ATOM 712 N N . LEU A 1 93 ? 15.241 1.821 -2.822 1.00 88.25 93 LEU A N 1
ATOM 713 C CA . LEU A 1 93 ? 15.870 1.635 -4.129 1.00 88.25 93 LEU A CA 1
ATOM 714 C C . LEU A 1 93 ? 16.957 2.683 -4.382 1.00 88.25 93 LEU A C 1
ATOM 716 O O . LEU A 1 93 ? 18.072 2.342 -4.780 1.00 88.25 93 LEU A O 1
ATOM 720 N N . ARG A 1 94 ? 16.668 3.961 -4.106 1.00 85.94 94 ARG A N 1
ATOM 721 C CA . ARG A 1 94 ? 17.644 5.050 -4.262 1.00 85.94 94 ARG A CA 1
ATOM 722 C C . ARG A 1 94 ? 18.871 4.838 -3.373 1.00 85.94 94 ARG A C 1
ATOM 724 O O . ARG A 1 94 ? 19.994 5.106 -3.803 1.00 85.94 94 ARG A O 1
ATOM 731 N N . PHE A 1 95 ? 18.656 4.355 -2.153 1.00 85.50 95 PHE A N 1
ATOM 732 C CA . PHE A 1 95 ? 19.714 4.010 -1.215 1.00 85.50 95 PHE A CA 1
ATOM 733 C C . PHE A 1 95 ? 20.549 2.834 -1.735 1.00 85.50 95 PHE A C 1
ATOM 735 O O . PHE A 1 95 ? 21.761 2.976 -1.877 1.00 85.50 95 PHE A O 1
ATOM 742 N N . THR A 1 96 ? 19.924 1.714 -2.102 1.00 82.69 96 THR A N 1
ATOM 743 C CA . THR A 1 96 ? 20.618 0.515 -2.595 1.00 82.69 96 THR A CA 1
ATOM 744 C C . THR A 1 96 ? 21.430 0.806 -3.858 1.00 82.69 96 THR A C 1
ATOM 746 O O . THR A 1 96 ? 22.594 0.417 -3.933 1.00 82.69 96 THR A O 1
ATOM 749 N N . VAL A 1 97 ? 20.880 1.555 -4.819 1.00 81.25 97 VAL A N 1
ATOM 750 C CA . VAL A 1 97 ? 21.600 1.930 -6.050 1.00 81.25 97 VAL A CA 1
ATOM 751 C C . VAL A 1 97 ? 22.801 2.834 -5.749 1.00 81.25 97 VAL A C 1
ATOM 753 O O . VAL A 1 97 ? 23.867 2.655 -6.337 1.00 81.25 97 VAL A O 1
ATOM 756 N N . ARG A 1 98 ? 22.663 3.786 -4.814 1.00 80.94 98 ARG A N 1
ATOM 757 C CA . ARG A 1 98 ? 23.760 4.688 -4.425 1.00 80.94 98 ARG A CA 1
ATOM 758 C C . ARG A 1 98 ? 24.874 3.961 -3.673 1.00 80.94 98 ARG A C 1
ATOM 760 O O . ARG A 1 98 ? 26.039 4.247 -3.919 1.00 80.94 98 ARG A O 1
ATOM 767 N N . TRP A 1 99 ? 24.524 3.072 -2.749 1.00 76.38 99 TRP A N 1
ATOM 768 C CA . TRP A 1 99 ? 25.492 2.418 -1.868 1.00 76.38 99 TRP A CA 1
ATOM 769 C C . TRP A 1 99 ? 26.206 1.243 -2.526 1.00 76.38 99 TRP A C 1
ATOM 771 O O . TRP A 1 99 ? 27.413 1.095 -2.360 1.00 76.38 99 TRP A O 1
ATOM 781 N N . LEU A 1 100 ? 25.485 0.422 -3.291 1.00 72.75 100 LEU A N 1
ATOM 782 C CA . LEU A 1 100 ? 26.060 -0.776 -3.903 1.00 72.75 100 LEU A CA 1
ATOM 783 C C . LEU A 1 100 ? 26.635 -0.504 -5.307 1.00 72.75 100 LEU A C 1
ATOM 785 O O . LEU A 1 100 ? 27.152 -1.418 -5.937 1.00 72.75 100 LEU A O 1
ATOM 789 N N . ASN A 1 101 ? 26.563 0.742 -5.803 1.00 68.00 101 ASN A N 1
ATOM 790 C CA . ASN A 1 101 ? 27.043 1.180 -7.126 1.00 68.00 101 ASN A CA 1
ATOM 791 C C . ASN A 1 101 ? 26.532 0.336 -8.314 1.00 68.00 101 ASN A C 1
ATOM 793 O O . ASN A 1 101 ? 27.089 0.387 -9.414 1.00 68.00 101 ASN A O 1
ATOM 797 N N . PHE A 1 102 ? 25.440 -0.410 -8.130 1.00 67.56 102 PHE A N 1
ATOM 798 C CA . PHE A 1 102 ? 24.791 -1.164 -9.194 1.00 67.56 102 PHE A CA 1
ATOM 799 C C . PHE A 1 102 ? 24.096 -0.196 -10.144 1.00 67.56 102 PHE A C 1
ATOM 801 O O . PHE A 1 102 ? 22.972 0.241 -9.918 1.00 67.56 102 PHE A O 1
ATOM 808 N N . THR A 1 103 ? 24.808 0.185 -11.197 1.00 64.31 103 THR A N 1
ATOM 809 C CA . THR A 1 103 ? 24.374 1.220 -12.137 1.00 64.31 103 THR A CA 1
ATOM 810 C C . THR A 1 103 ? 24.030 0.667 -13.515 1.00 64.31 103 THR A C 1
ATOM 812 O O . THR A 1 103 ? 23.526 1.421 -14.336 1.00 64.31 103 THR A O 1
ATOM 815 N N . GLN A 1 104 ? 24.268 -0.614 -13.810 1.00 62.38 104 GLN A N 1
ATOM 816 C CA . GLN A 1 104 ? 24.101 -1.159 -15.161 1.00 62.38 104 GLN A CA 1
ATOM 817 C C . GLN A 1 104 ? 23.583 -2.612 -15.122 1.00 62.38 104 GLN A C 1
ATOM 819 O O . GLN A 1 104 ? 24.028 -3.414 -14.300 1.00 62.38 104 GLN A O 1
ATOM 824 N N . GLY A 1 105 ? 22.669 -2.949 -16.038 1.00 68.88 105 GLY A N 1
ATOM 825 C CA . GLY A 1 105 ? 22.282 -4.326 -16.371 1.00 68.88 105 GLY A CA 1
ATOM 826 C C . GLY A 1 105 ? 21.406 -5.074 -15.354 1.00 68.88 105 GLY A C 1
ATOM 827 O O . GLY A 1 105 ? 20.634 -4.488 -14.595 1.00 68.88 105 GLY A O 1
ATOM 828 N N . ILE A 1 106 ? 21.531 -6.406 -15.364 1.00 68.94 106 ILE A N 1
ATOM 829 C CA . ILE A 1 106 ? 20.732 -7.371 -14.581 1.00 68.94 106 ILE A CA 1
ATOM 830 C C . ILE A 1 106 ? 20.788 -7.105 -13.069 1.00 68.94 106 ILE A C 1
ATOM 832 O O . ILE A 1 106 ? 19.807 -7.338 -12.366 1.00 68.94 106 ILE A O 1
ATOM 836 N N . SER A 1 107 ? 21.885 -6.539 -12.561 1.00 75.00 107 SER A N 1
ATOM 837 C CA . SER A 1 107 ? 22.024 -6.169 -11.147 1.00 75.00 107 SER A CA 1
ATOM 838 C C . SER A 1 107 ? 20.990 -5.133 -10.692 1.00 75.00 107 SER A C 1
ATOM 840 O O . SER A 1 107 ? 20.576 -5.156 -9.536 1.00 75.00 107 SER A O 1
ATOM 842 N N . LEU A 1 108 ? 20.510 -4.266 -11.594 1.00 78.75 108 LEU A N 1
ATOM 843 C CA . LEU A 1 108 ? 19.485 -3.270 -11.271 1.00 78.75 108 LEU A CA 1
ATOM 844 C C . LEU A 1 108 ? 18.122 -3.922 -10.989 1.00 78.75 108 LEU A C 1
ATOM 846 O O . LEU A 1 108 ? 17.405 -3.492 -10.086 1.00 78.75 108 LEU A O 1
ATOM 850 N N . ILE A 1 109 ? 17.786 -4.979 -11.737 1.00 82.38 109 ILE A N 1
ATOM 851 C CA . ILE A 1 109 ? 16.548 -5.749 -11.553 1.00 82.38 109 ILE A CA 1
ATOM 852 C C . ILE A 1 109 ? 16.566 -6.421 -10.180 1.00 82.38 109 ILE A C 1
ATOM 854 O O . ILE A 1 109 ? 15.589 -6.335 -9.440 1.00 82.38 109 ILE A O 1
ATOM 858 N N . TRP A 1 110 ? 17.693 -7.022 -9.796 1.00 81.69 110 TRP A N 1
ATOM 859 C CA . TRP A 1 110 ? 17.841 -7.624 -8.471 1.00 81.69 110 TRP A CA 1
ATOM 860 C C . TRP A 1 110 ? 17.735 -6.591 -7.350 1.00 81.69 110 TRP A C 1
ATOM 862 O O . TRP A 1 110 ? 17.044 -6.842 -6.364 1.00 81.69 110 TRP A O 1
ATOM 872 N N . CYS A 1 111 ? 18.335 -5.408 -7.512 1.00 83.81 111 CYS A N 1
ATOM 873 C CA . CYS A 1 111 ? 18.148 -4.312 -6.561 1.00 83.81 111 CYS A CA 1
ATOM 874 C C . CYS A 1 111 ? 16.681 -3.908 -6.434 1.00 83.81 111 CYS A C 1
ATOM 876 O O . CYS A 1 111 ? 16.194 -3.773 -5.316 1.00 83.81 111 CYS A O 1
ATOM 878 N N . PHE A 1 112 ? 15.972 -3.763 -7.555 1.00 85.69 112 PHE A N 1
ATOM 879 C CA . PHE A 1 112 ? 14.547 -3.444 -7.553 1.00 85.69 112 PHE A CA 1
ATOM 880 C C . PHE A 1 112 ? 13.733 -4.494 -6.793 1.00 85.69 112 PHE A C 1
ATOM 882 O O . PHE A 1 112 ? 12.986 -4.143 -5.880 1.00 85.69 112 PHE A O 1
ATOM 889 N N . VAL A 1 113 ? 13.926 -5.778 -7.105 1.00 89.06 113 VAL A N 1
ATOM 890 C CA . VAL A 1 113 ? 13.218 -6.879 -6.436 1.00 89.06 113 VAL A CA 1
ATOM 891 C C . VAL A 1 113 ? 13.502 -6.878 -4.932 1.00 89.06 113 VAL A C 1
ATOM 893 O O . VAL A 1 113 ? 12.567 -6.944 -4.136 1.00 89.06 113 VAL A O 1
ATOM 896 N N . ILE A 1 114 ? 14.765 -6.736 -4.524 1.00 89.25 114 ILE A N 1
ATOM 897 C CA . ILE A 1 114 ? 15.149 -6.689 -3.106 1.00 89.25 114 ILE A CA 1
ATOM 898 C C . ILE A 1 114 ? 14.501 -5.490 -2.404 1.00 89.25 114 ILE A C 1
ATOM 900 O O . ILE A 1 114 ? 13.935 -5.646 -1.320 1.00 89.25 114 ILE A O 1
ATOM 904 N N . SER A 1 115 ? 14.532 -4.303 -3.016 1.00 89.88 115 SER A N 1
ATOM 905 C CA . SER A 1 115 ? 13.916 -3.105 -2.442 1.00 89.88 115 SER A CA 1
ATOM 906 C C . SER A 1 115 ? 12.399 -3.251 -2.288 1.00 89.88 115 SER A C 1
ATOM 908 O O . SER A 1 115 ? 11.855 -2.850 -1.259 1.00 89.88 115 SER A O 1
ATOM 910 N N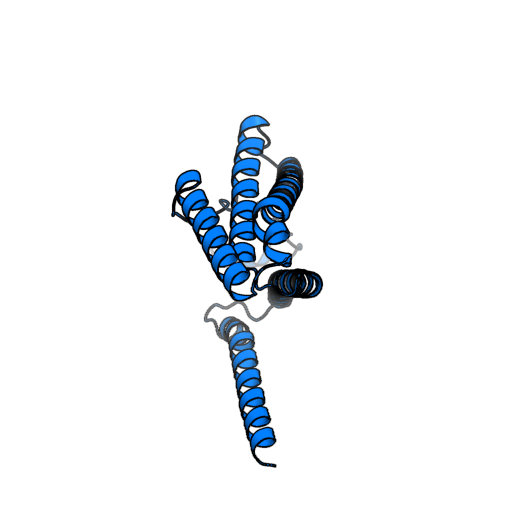 . VAL A 1 116 ? 11.720 -3.870 -3.258 1.00 90.75 116 VAL A N 1
ATOM 911 C CA . VAL A 1 116 ? 10.277 -4.154 -3.183 1.00 90.75 116 VAL A CA 1
ATOM 912 C C . VAL A 1 116 ? 9.967 -5.147 -2.065 1.00 90.75 116 VAL A C 1
ATOM 914 O O . VAL A 1 116 ? 9.051 -4.906 -1.282 1.00 90.75 116 VAL A O 1
ATOM 917 N N . VAL A 1 117 ? 10.740 -6.229 -1.935 1.00 93.88 117 VAL A N 1
ATOM 918 C CA . VAL A 1 117 ? 10.526 -7.235 -0.880 1.00 93.88 117 VAL A CA 1
ATOM 919 C C . VAL A 1 117 ? 10.704 -6.620 0.507 1.00 93.88 117 VAL A C 1
ATOM 921 O O . VAL A 1 117 ? 9.848 -6.795 1.375 1.00 93.88 117 VAL A O 1
ATOM 924 N N . ILE A 1 118 ? 11.776 -5.856 0.721 1.00 93.38 118 ILE A N 1
ATOM 925 C CA . ILE A 1 118 ? 12.015 -5.198 2.012 1.00 93.38 118 ILE A CA 1
ATOM 926 C C . ILE A 1 118 ? 10.922 -4.157 2.296 1.00 93.38 118 ILE A C 1
ATOM 928 O O . ILE A 1 118 ? 10.412 -4.097 3.415 1.00 93.38 118 ILE A O 1
ATOM 932 N N . SER A 1 119 ? 10.514 -3.373 1.295 1.00 94.12 119 SER A N 1
ATOM 933 C CA . SER A 1 119 ? 9.408 -2.419 1.438 1.00 94.12 119 SER A CA 1
ATOM 934 C C . SER A 1 119 ? 8.090 -3.114 1.798 1.00 94.12 119 SER A C 1
ATOM 936 O O . SER A 1 119 ? 7.393 -2.660 2.705 1.00 94.12 119 SER A O 1
ATOM 938 N N . ALA A 1 120 ? 7.777 -4.256 1.180 1.00 93.50 120 ALA A N 1
ATOM 939 C CA . ALA A 1 120 ? 6.590 -5.041 1.505 1.00 93.50 120 ALA A CA 1
ATOM 940 C C . ALA A 1 120 ? 6.610 -5.543 2.960 1.00 93.50 120 ALA A C 1
ATOM 942 O O . ALA A 1 120 ? 5.594 -5.459 3.650 1.00 93.50 120 ALA A O 1
ATOM 943 N N . ILE A 1 121 ? 7.768 -5.996 3.454 1.00 95.69 121 ILE A N 1
ATOM 944 C CA . ILE A 1 121 ? 7.940 -6.418 4.855 1.00 95.69 121 ILE A CA 1
ATOM 945 C C . ILE A 1 121 ? 7.727 -5.236 5.810 1.00 95.69 121 ILE A C 1
ATOM 947 O O . ILE A 1 121 ? 6.999 -5.366 6.796 1.00 95.69 121 ILE A O 1
ATOM 951 N N . LEU A 1 122 ? 8.319 -4.074 5.519 1.00 94.56 122 LEU A N 1
ATOM 952 C CA . LEU A 1 122 ? 8.148 -2.866 6.334 1.00 94.56 122 LEU A CA 1
ATOM 953 C C . LEU A 1 122 ? 6.694 -2.379 6.336 1.00 94.56 122 LEU A C 1
ATOM 955 O O . LEU A 1 122 ? 6.164 -2.016 7.385 1.00 94.56 122 LEU A O 1
ATOM 959 N N . CYS A 1 123 ? 6.031 -2.424 5.182 1.00 93.81 123 CYS A N 1
ATOM 960 C CA . CYS A 1 123 ? 4.619 -2.086 5.039 1.00 93.81 123 CYS A CA 1
ATOM 961 C C . CYS A 1 123 ? 3.729 -3.033 5.860 1.00 93.81 123 CYS A C 1
ATOM 963 O O . CYS A 1 123 ? 2.871 -2.580 6.620 1.00 93.81 123 CYS A O 1
ATOM 965 N N . ALA A 1 124 ? 3.989 -4.342 5.799 1.00 92.94 124 ALA A N 1
ATOM 966 C CA . ALA A 1 124 ? 3.287 -5.328 6.616 1.00 92.94 124 ALA A CA 1
ATOM 967 C C . ALA A 1 124 ? 3.506 -5.086 8.119 1.00 92.94 124 ALA A C 1
ATOM 969 O O . ALA A 1 124 ? 2.554 -5.129 8.899 1.00 92.94 124 ALA A O 1
ATOM 970 N N . ALA A 1 125 ? 4.736 -4.768 8.533 1.00 95.12 125 ALA A N 1
ATOM 971 C CA . ALA A 1 125 ? 5.043 -4.439 9.923 1.00 95.12 125 ALA A CA 1
ATOM 972 C C . ALA A 1 125 ? 4.288 -3.185 10.402 1.00 95.12 125 ALA A C 1
ATOM 974 O O . ALA A 1 125 ? 3.709 -3.198 11.491 1.00 95.12 125 ALA A O 1
ATOM 975 N N . LEU A 1 126 ? 4.232 -2.131 9.579 1.00 92.81 126 LEU A N 1
ATOM 976 C CA . LEU A 1 126 ? 3.455 -0.916 9.855 1.00 92.81 126 LEU A CA 1
ATOM 977 C C . LEU A 1 126 ? 1.953 -1.205 9.965 1.00 92.81 126 LEU A C 1
ATOM 979 O O . LEU A 1 126 ? 1.302 -0.719 10.892 1.00 92.81 126 LEU A O 1
ATOM 983 N N . ALA A 1 127 ? 1.406 -2.032 9.072 1.00 89.88 127 ALA A N 1
ATOM 984 C CA . ALA A 1 127 ? 0.001 -2.428 9.114 1.00 89.88 127 ALA A CA 1
ATOM 985 C C . ALA A 1 127 ? -0.338 -3.188 10.409 1.00 89.88 127 ALA A C 1
ATOM 987 O O . ALA A 1 127 ? -1.336 -2.879 11.064 1.00 89.88 127 ALA A O 1
ATOM 988 N N . VAL A 1 128 ? 0.522 -4.121 10.833 1.00 92.12 128 VAL A N 1
ATOM 989 C CA . VAL A 1 128 ? 0.363 -4.857 12.101 1.00 92.12 128 VAL A CA 1
ATOM 990 C C . VAL A 1 128 ? 0.472 -3.922 13.307 1.00 92.12 128 VAL A C 1
ATOM 992 O O . VAL A 1 128 ? -0.284 -4.065 14.273 1.00 92.12 128 VAL A O 1
ATOM 995 N N . LEU A 1 129 ? 1.396 -2.959 13.273 1.00 92.94 129 LEU A N 1
ATOM 996 C CA . LEU A 1 129 ? 1.543 -1.968 14.337 1.00 92.94 129 LEU A CA 1
ATOM 997 C C . LEU A 1 129 ? 0.267 -1.129 14.482 1.00 92.94 129 LEU A C 1
ATOM 999 O O . LEU A 1 129 ? -0.249 -0.987 15.592 1.00 92.94 129 LEU A O 1
ATOM 1003 N N . MET A 1 130 ? -0.286 -0.656 13.363 1.00 90.19 130 MET A N 1
ATOM 1004 C CA . MET A 1 130 ? -1.545 0.091 13.341 1.00 90.19 130 MET A CA 1
ATOM 1005 C C . MET A 1 130 ? -2.727 -0.742 13.823 1.00 90.19 130 MET A C 1
ATOM 1007 O O . MET A 1 130 ? -3.542 -0.257 14.612 1.00 90.19 130 MET A O 1
ATOM 1011 N N . GLU A 1 131 ? -2.810 -2.008 13.416 1.00 89.31 131 GLU A N 1
ATOM 1012 C CA . GLU A 1 131 ? -3.832 -2.913 13.934 1.00 89.31 131 GLU A CA 1
ATOM 1013 C C . GLU A 1 131 ? -3.742 -3.012 15.458 1.00 89.31 131 GLU A C 1
ATOM 1015 O O . GLU A 1 131 ? -4.747 -2.851 16.148 1.00 89.31 131 GLU A O 1
ATOM 1020 N N . ARG A 1 132 ? -2.544 -3.232 16.005 1.00 88.94 132 ARG A N 1
ATOM 1021 C CA . ARG A 1 132 ? -2.355 -3.398 17.451 1.00 88.94 132 ARG A CA 1
ATOM 1022 C C . ARG A 1 132 ? -2.630 -2.122 18.239 1.00 88.94 132 ARG A C 1
ATOM 1024 O O . ARG A 1 132 ? -3.238 -2.220 19.303 1.00 88.94 132 ARG A O 1
ATOM 1031 N N . MET A 1 133 ? -2.176 -0.972 17.747 1.00 88.81 133 MET A N 1
ATOM 1032 C CA . MET A 1 133 ? -2.264 0.298 18.469 1.00 88.81 133 MET A CA 1
ATOM 1033 C C . MET A 1 133 ? -3.632 0.964 18.334 1.00 88.81 133 MET A C 1
ATOM 1035 O O . MET A 1 133 ? -4.191 1.406 19.333 1.00 88.81 133 MET A O 1
ATOM 1039 N N . ALA A 1 134 ? -4.175 1.032 17.119 1.00 87.75 134 ALA A N 1
ATOM 1040 C CA . ALA A 1 134 ? -5.399 1.773 16.847 1.00 87.75 134 ALA A CA 1
ATOM 1041 C C . ALA A 1 134 ? -6.624 0.857 16.815 1.00 87.75 134 ALA A C 1
ATOM 1043 O O . ALA A 1 134 ? -7.595 1.090 17.522 1.00 87.75 134 ALA A O 1
ATOM 1044 N N . TYR A 1 135 ? -6.607 -0.215 16.024 1.00 84.50 135 TYR A N 1
ATOM 1045 C CA . TYR A 1 135 ? -7.853 -0.927 15.711 1.00 84.50 135 TYR A CA 1
ATOM 1046 C C . TYR A 1 135 ? -8.235 -2.003 16.731 1.00 84.50 135 TYR A C 1
ATOM 1048 O O . TYR A 1 135 ? -9.413 -2.171 17.054 1.00 84.50 135 TYR A O 1
ATOM 1056 N N . ARG A 1 136 ? -7.258 -2.731 17.276 1.00 86.56 136 ARG A N 1
ATOM 1057 C CA . ARG A 1 136 ? -7.48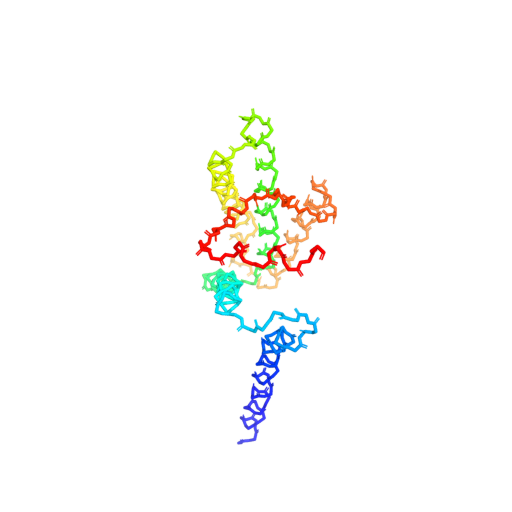1 -3.832 18.221 1.00 86.56 136 ARG A CA 1
ATOM 1058 C C . ARG A 1 136 ? -8.171 -3.383 19.519 1.00 86.56 136 ARG A C 1
ATOM 1060 O O . ARG A 1 136 ? -9.087 -4.099 19.932 1.00 86.56 136 ARG A O 1
ATOM 1067 N N . PRO A 1 137 ? -7.821 -2.239 20.143 1.00 84.38 137 PRO A N 1
ATOM 1068 C CA . PRO A 1 137 ? -8.510 -1.754 21.342 1.00 84.38 137 PRO A CA 1
ATOM 1069 C C . PRO A 1 137 ? -9.968 -1.359 21.073 1.00 84.38 137 PRO A C 1
ATOM 1071 O O . PRO A 1 137 ? -10.843 -1.616 21.898 1.00 84.38 137 PRO A O 1
ATOM 1074 N N . LEU A 1 138 ? -10.250 -0.804 19.891 1.00 84.25 138 LEU A N 1
ATOM 1075 C CA . LEU A 1 138 ? -11.574 -0.295 19.529 1.00 84.25 138 LEU A CA 1
ATOM 1076 C C . LEU A 1 138 ? -12.565 -1.369 19.063 1.00 84.25 138 LEU A C 1
ATOM 1078 O O . LEU A 1 138 ? -13.730 -1.055 18.825 1.00 84.25 138 LEU A O 1
ATOM 1082 N N . ARG A 1 139 ? -12.170 -2.650 19.012 1.00 80.81 139 ARG A N 1
ATOM 1083 C CA . ARG A 1 139 ? -13.091 -3.754 18.663 1.00 80.81 139 ARG A CA 1
ATOM 1084 C C . ARG A 1 139 ? -14.262 -3.905 19.639 1.00 80.81 139 ARG A C 1
ATOM 1086 O O . ARG A 1 139 ? -15.283 -4.465 19.256 1.00 80.81 139 ARG A O 1
ATOM 1093 N N . LYS A 1 140 ? -14.119 -3.441 20.885 1.00 81.56 140 LYS A N 1
ATOM 1094 C CA . LYS A 1 140 ? -15.184 -3.478 21.907 1.00 81.56 140 LYS A CA 1
ATOM 1095 C C . LYS A 1 140 ? -15.968 -2.162 22.014 1.00 81.56 140 LYS A C 1
ATOM 1097 O O . LYS A 1 140 ? -16.911 -2.084 22.795 1.00 81.56 140 LYS A O 1
ATOM 1102 N N . SER A 1 141 ? -15.572 -1.134 21.267 1.00 84.31 141 SER A N 1
ATOM 1103 C CA . SER A 1 141 ? -16.153 0.211 21.318 1.00 84.31 141 SER A CA 1
ATOM 1104 C C . SER A 1 141 ? -17.245 0.400 20.258 1.00 84.31 141 SER A C 1
ATOM 1106 O O . SER A 1 141 ? -17.519 -0.485 19.447 1.00 84.31 141 SER A O 1
ATOM 1108 N N . SER A 1 142 ? -17.897 1.566 20.252 1.00 89.31 142 SER A N 1
ATOM 1109 C CA . SER A 1 142 ? -18.913 1.880 19.243 1.00 89.31 142 SER A CA 1
ATOM 1110 C C . SER A 1 142 ? -18.306 1.981 17.835 1.00 89.31 142 SER A C 1
ATOM 1112 O O . SER A 1 142 ? -17.169 2.420 17.651 1.00 89.31 142 SER A O 1
ATOM 1114 N N . ARG A 1 143 ? -19.096 1.630 16.809 1.00 85.56 143 ARG A N 1
ATOM 1115 C CA . ARG A 1 143 ? -18.681 1.729 15.394 1.00 85.56 143 ARG A CA 1
ATOM 1116 C C . ARG A 1 143 ? -18.275 3.153 14.992 1.00 85.56 143 ARG A C 1
ATOM 1118 O O . ARG A 1 143 ? -17.404 3.322 14.150 1.00 85.56 143 ARG A O 1
ATOM 1125 N N . ILE A 1 144 ? -18.884 4.162 15.614 1.00 89.38 144 ILE A N 1
ATOM 1126 C CA . ILE A 1 144 ? -18.575 5.575 15.373 1.00 89.38 144 ILE A CA 1
ATOM 1127 C C . ILE A 1 144 ? -17.190 5.925 15.933 1.00 89.38 144 ILE A C 1
ATOM 1129 O O . ILE A 1 144 ? -16.413 6.577 15.245 1.00 89.38 144 ILE A O 1
ATOM 1133 N N . ALA A 1 145 ? -16.840 5.440 17.132 1.00 89.94 145 ALA A N 1
ATOM 1134 C CA . ALA A 1 145 ? -15.505 5.644 17.694 1.00 89.94 145 ALA A CA 1
ATOM 1135 C C . ALA A 1 145 ? -14.421 5.030 16.792 1.00 89.94 145 ALA A C 1
ATOM 1137 O O . ALA A 1 145 ? -13.431 5.688 16.491 1.00 89.94 145 ALA A O 1
ATOM 1138 N N . ALA A 1 146 ? -14.655 3.817 16.278 1.00 87.25 146 ALA A N 1
ATOM 1139 C CA . ALA A 1 146 ? -13.751 3.174 15.326 1.00 87.25 146 ALA A CA 1
ATOM 1140 C C . ALA A 1 146 ? -13.574 3.975 14.023 1.00 87.25 146 ALA A C 1
ATOM 1142 O O . ALA A 1 146 ? -12.460 4.064 13.514 1.00 87.25 146 ALA A O 1
ATOM 1143 N N . LEU A 1 147 ? -14.648 4.585 13.508 1.00 89.81 147 LEU A N 1
ATOM 1144 C CA . LEU A 1 147 ? -14.591 5.449 12.327 1.00 89.81 147 LEU A CA 1
ATOM 1145 C C . LEU A 1 147 ? -13.736 6.698 12.582 1.00 89.81 147 LEU A C 1
ATOM 1147 O O . LEU A 1 147 ? -12.870 7.020 11.774 1.00 89.81 147 LEU A O 1
ATOM 1151 N N . ILE A 1 148 ? -13.950 7.375 13.715 1.00 92.12 148 ILE A N 1
ATOM 1152 C CA . ILE A 1 148 ? -13.186 8.572 14.096 1.00 92.12 148 ILE A CA 1
ATOM 1153 C C . ILE A 1 148 ? -11.704 8.225 14.246 1.00 92.12 148 ILE A C 1
ATOM 1155 O O . ILE A 1 148 ? -10.852 8.942 13.726 1.00 92.12 148 ILE A O 1
ATOM 1159 N N . THR A 1 149 ? -11.381 7.101 14.894 1.00 91.88 149 THR A N 1
ATOM 1160 C CA . THR A 1 149 ? -9.992 6.643 15.002 1.00 91.88 149 THR A CA 1
ATOM 1161 C C . THR A 1 149 ? -9.395 6.317 13.636 1.00 91.88 149 THR A C 1
ATOM 1163 O O . THR A 1 149 ? -8.261 6.707 13.383 1.00 91.88 149 THR A O 1
ATOM 1166 N N . ALA A 1 150 ? -10.138 5.662 12.739 1.00 89.81 150 ALA A N 1
ATOM 1167 C CA . ALA A 1 150 ? -9.656 5.368 11.389 1.00 89.81 150 ALA A CA 1
ATOM 1168 C C . ALA A 1 150 ? -9.296 6.650 10.620 1.00 89.81 150 ALA A C 1
ATOM 1170 O O . ALA A 1 150 ? -8.221 6.731 10.025 1.00 89.81 150 ALA A O 1
ATOM 1171 N N . VAL A 1 151 ? -10.158 7.671 10.677 1.00 92.94 151 VAL A N 1
ATOM 1172 C CA . VAL A 1 151 ? -9.890 8.992 10.079 1.00 92.94 151 VAL A CA 1
ATOM 1173 C C . VAL A 1 151 ? -8.680 9.658 10.741 1.00 92.94 151 VAL A C 1
ATOM 1175 O O . VAL A 1 151 ? -7.796 10.152 10.048 1.00 92.94 151 VAL A O 1
ATOM 1178 N N . GLY A 1 152 ? -8.597 9.626 12.074 1.00 93.88 152 GLY A N 1
ATOM 1179 C CA . GLY A 1 152 ? -7.476 10.206 12.817 1.00 93.88 152 GLY A CA 1
ATOM 1180 C C . GLY A 1 152 ? -6.130 9.558 12.480 1.00 93.88 152 GLY A C 1
ATOM 1181 O O . GLY A 1 152 ? -5.141 10.261 12.290 1.00 93.88 152 GLY A O 1
ATOM 1182 N N . VAL A 1 153 ? -6.095 8.230 12.344 1.00 93.38 153 VAL A N 1
ATOM 1183 C CA . VAL A 1 153 ? -4.899 7.495 11.905 1.00 93.38 153 VAL A CA 1
ATOM 1184 C C . VAL A 1 153 ? -4.519 7.872 10.477 1.00 93.38 153 VAL A C 1
ATOM 1186 O O . VAL A 1 153 ? -3.337 8.058 10.209 1.00 93.38 153 VAL A O 1
ATOM 1189 N N . SER A 1 154 ? -5.503 8.019 9.589 1.00 93.44 154 SER A N 1
ATOM 1190 C CA . SER A 1 154 ? -5.262 8.397 8.190 1.00 93.44 154 SER A CA 1
ATOM 1191 C C . SER A 1 154 ? -4.578 9.763 8.112 1.00 93.44 154 SER A C 1
ATOM 1193 O O . SER A 1 154 ? -3.478 9.881 7.580 1.00 93.44 154 SER A O 1
ATOM 1195 N N . PHE A 1 155 ? -5.133 10.769 8.798 1.00 94.69 155 PHE A N 1
ATOM 1196 C CA . PHE A 1 155 ? -4.509 12.092 8.878 1.00 94.69 155 PHE A CA 1
ATOM 1197 C C . PHE A 1 155 ? -3.129 12.070 9.531 1.00 94.69 155 PHE A C 1
ATOM 1199 O O . PHE A 1 155 ? -2.243 12.804 9.097 1.00 94.69 155 PHE A O 1
ATOM 1206 N N . LEU A 1 156 ? -2.925 11.255 10.568 1.00 94.81 156 LEU A N 1
ATOM 1207 C CA . LEU A 1 156 ? -1.617 11.123 11.206 1.00 94.81 156 LEU A CA 1
ATOM 1208 C C . LEU A 1 156 ? -0.578 10.567 10.226 1.00 94.81 156 LEU A C 1
ATOM 1210 O O . LEU A 1 156 ? 0.542 11.075 10.177 1.00 94.81 156 LEU A O 1
ATOM 1214 N N . LEU A 1 157 ? -0.943 9.550 9.443 1.00 94.00 157 LEU A N 1
ATOM 1215 C CA . LEU A 1 157 ? -0.056 8.953 8.446 1.00 94.00 157 LEU A CA 1
ATOM 1216 C C . LEU A 1 157 ? 0.205 9.891 7.269 1.00 94.00 157 LEU A C 1
ATOM 1218 O O . LEU A 1 157 ? 1.354 10.019 6.852 1.00 94.00 157 LEU A O 1
ATOM 1222 N N . GLU A 1 158 ? -0.827 10.561 6.763 1.00 93.94 158 GLU A N 1
ATOM 1223 C CA . GLU A 1 158 ? -0.717 11.520 5.666 1.00 93.94 158 GLU A CA 1
ATOM 1224 C C . GLU A 1 158 ? 0.180 12.701 6.059 1.00 93.94 158 GLU A C 1
ATOM 1226 O O . GLU A 1 158 ? 1.199 12.955 5.415 1.00 93.94 158 GLU A O 1
ATOM 1231 N N . ASN A 1 159 ? -0.125 13.375 7.172 1.00 94.94 159 ASN A N 1
ATOM 1232 C CA . ASN A 1 159 ? 0.670 14.513 7.639 1.00 94.94 159 ASN A CA 1
ATOM 1233 C C . ASN A 1 159 ? 2.080 14.084 8.065 1.00 94.94 159 ASN A C 1
ATOM 1235 O O . ASN A 1 159 ? 3.050 14.783 7.773 1.00 94.94 159 ASN A O 1
ATOM 1239 N N . GLY A 1 160 ? 2.220 12.916 8.700 1.00 94.44 160 GLY A N 1
ATOM 1240 C CA . GLY A 1 160 ? 3.527 12.335 9.005 1.00 94.44 160 GLY A CA 1
ATOM 1241 C C . GLY A 1 160 ? 4.347 12.064 7.741 1.00 94.44 160 GLY A C 1
ATOM 1242 O O . GLY A 1 160 ? 5.537 12.375 7.697 1.00 94.44 160 GLY A O 1
ATOM 1243 N N . GLY A 1 161 ? 3.702 11.559 6.687 1.00 92.38 161 GLY A N 1
ATOM 1244 C CA . GLY A 1 161 ? 4.300 11.354 5.371 1.00 92.38 161 GLY A CA 1
ATOM 1245 C C . GLY A 1 161 ? 4.735 12.662 4.713 1.00 92.38 161 GLY A C 1
ATOM 1246 O O . GLY A 1 161 ? 5.850 12.741 4.204 1.00 92.38 161 GLY A O 1
ATOM 1247 N N . ILE A 1 162 ? 3.915 13.713 4.787 1.00 93.19 162 ILE A N 1
ATOM 1248 C CA . ILE A 1 162 ? 4.265 15.044 4.269 1.00 93.19 162 ILE A CA 1
ATOM 1249 C C . ILE A 1 162 ? 5.488 15.610 5.000 1.00 93.19 162 ILE A C 1
ATOM 1251 O O . ILE A 1 162 ? 6.388 16.141 4.350 1.00 93.19 162 ILE A O 1
ATOM 1255 N N . ILE A 1 163 ? 5.566 15.463 6.325 1.00 93.69 163 ILE A N 1
ATOM 1256 C CA . ILE A 1 163 ? 6.731 15.907 7.109 1.00 93.69 163 ILE A CA 1
ATOM 1257 C C . ILE A 1 163 ? 7.984 15.101 6.732 1.00 93.69 163 ILE A C 1
ATOM 1259 O O . ILE A 1 163 ? 9.067 15.671 6.606 1.00 93.69 163 ILE A O 1
ATOM 1263 N N . ALA A 1 164 ? 7.852 13.787 6.531 1.00 92.31 164 ALA A N 1
ATOM 1264 C CA . ALA A 1 164 ? 8.983 12.904 6.250 1.00 92.31 164 ALA A CA 1
ATOM 1265 C C . ALA A 1 164 ? 9.499 12.991 4.799 1.00 92.31 164 ALA A C 1
ATOM 1267 O O . ALA A 1 164 ? 10.708 12.947 4.568 1.00 92.31 164 ALA A O 1
ATOM 1268 N N . PHE A 1 165 ? 8.602 13.089 3.815 1.00 90.56 165 PHE A N 1
ATOM 1269 C CA . PHE A 1 165 ? 8.921 12.931 2.387 1.00 90.56 165 PHE A CA 1
ATOM 1270 C C . PHE A 1 165 ? 8.660 14.191 1.547 1.00 90.56 165 PHE A C 1
ATOM 1272 O O . PHE A 1 165 ? 9.154 14.309 0.416 1.00 90.56 165 PHE A O 1
ATOM 1279 N N . GLY A 1 166 ? 7.934 15.157 2.110 1.00 90.38 166 GLY A N 1
ATOM 1280 C CA . GLY A 1 166 ? 7.467 16.360 1.433 1.00 90.38 166 GLY A CA 1
ATOM 1281 C C . GLY A 1 166 ? 6.182 16.139 0.620 1.00 90.38 166 GLY A C 1
ATOM 1282 O O . GLY A 1 166 ? 5.817 15.005 0.319 1.00 90.38 166 GLY A O 1
ATOM 1283 N N . PRO A 1 167 ? 5.508 17.226 0.204 1.00 87.62 167 PRO A N 1
ATOM 1284 C CA . PRO A 1 167 ? 4.237 17.162 -0.527 1.00 87.62 167 PRO A CA 1
ATOM 1285 C C . PRO A 1 167 ? 4.399 16.878 -2.031 1.00 87.62 167 PRO A C 1
ATOM 1287 O O . PRO A 1 167 ? 3.419 16.674 -2.739 1.00 87.62 167 PRO A O 1
ATOM 1290 N N . ASN A 1 168 ? 5.632 16.907 -2.547 1.00 89.50 168 ASN A N 1
ATOM 1291 C CA . ASN A 1 168 ? 5.890 16.792 -3.980 1.00 89.50 168 ASN A CA 1
ATOM 1292 C C . ASN A 1 168 ? 5.915 15.325 -4.436 1.00 89.50 168 ASN A C 1
ATOM 1294 O O . ASN A 1 168 ? 6.615 14.519 -3.807 1.00 89.50 168 ASN A O 1
ATOM 1298 N N . PRO A 1 169 ? 5.265 14.989 -5.569 1.00 85.44 169 PRO A N 1
ATOM 1299 C CA . PRO A 1 169 ? 5.270 13.633 -6.100 1.00 85.44 169 PRO A CA 1
ATOM 1300 C C . PRO A 1 169 ? 6.698 13.187 -6.427 1.00 85.44 169 PRO A C 1
ATOM 1302 O O . PRO A 1 169 ? 7.503 13.942 -6.979 1.00 85.44 169 PRO A O 1
ATOM 1305 N N . LYS A 1 170 ? 7.021 11.941 -6.074 1.00 85.81 170 LYS A N 1
ATOM 1306 C CA . LYS A 1 170 ? 8.307 11.311 -6.389 1.00 85.81 170 LYS A CA 1
ATOM 1307 C C . LYS A 1 170 ? 8.086 10.293 -7.494 1.00 85.81 170 LYS A C 1
ATOM 1309 O O . LYS A 1 170 ? 7.263 9.397 -7.349 1.00 85.81 170 LYS A O 1
ATOM 1314 N N . SER A 1 171 ? 8.827 10.441 -8.584 1.00 81.56 171 SER A N 1
ATOM 1315 C CA . SER A 1 171 ? 8.797 9.505 -9.706 1.00 81.56 171 SER A CA 1
ATOM 1316 C C . SER A 1 171 ? 10.138 8.803 -9.817 1.00 81.56 171 SER A C 1
ATOM 1318 O O . SER A 1 171 ? 11.186 9.406 -9.582 1.00 81.56 171 SER A O 1
ATOM 1320 N N . TYR A 1 172 ? 10.108 7.528 -10.186 1.00 77.00 172 TYR A N 1
ATOM 1321 C CA . TYR A 1 172 ? 11.305 6.839 -10.640 1.00 77.00 172 TYR A CA 1
ATOM 1322 C C . TYR A 1 172 ? 11.685 7.431 -11.997 1.00 77.00 172 TYR A C 1
ATOM 1324 O O . TYR A 1 172 ? 10.870 7.417 -12.917 1.00 77.00 172 TYR A O 1
ATOM 1332 N N . GLU A 1 173 ? 12.886 7.993 -12.121 1.00 67.94 173 GLU A N 1
ATOM 1333 C CA . GLU A 1 173 ? 13.370 8.459 -13.419 1.00 67.94 173 GLU A CA 1
ATOM 1334 C C . GLU A 1 173 ? 13.453 7.251 -14.363 1.00 67.94 173 GLU A C 1
ATOM 1336 O O . GLU A 1 173 ? 14.158 6.286 -14.038 1.00 67.94 173 GLU A O 1
ATOM 1341 N N . PRO A 1 174 ? 12.746 7.257 -15.510 1.00 56.81 174 PRO A N 1
ATOM 1342 C CA . PRO A 1 174 ? 12.877 6.192 -16.483 1.00 56.81 174 PRO A CA 1
ATOM 1343 C C . PRO A 1 174 ? 14.278 6.298 -17.076 1.00 56.81 174 PRO A C 1
ATOM 1345 O O . PRO A 1 174 ? 14.536 7.074 -17.999 1.00 56.81 174 PRO A O 1
ATOM 1348 N N . ARG A 1 175 ? 15.224 5.524 -16.536 1.00 51.78 175 ARG A N 1
ATOM 1349 C CA . ARG A 1 175 ? 16.461 5.264 -17.261 1.00 51.78 175 ARG A CA 1
ATOM 1350 C C . ARG A 1 175 ? 16.023 4.588 -18.547 1.00 51.78 175 ARG A C 1
ATOM 1352 O O . ARG A 1 175 ? 15.394 3.535 -18.478 1.00 51.78 175 ARG A O 1
ATOM 1359 N N . LYS A 1 176 ? 16.306 5.228 -19.686 1.00 44.91 176 LYS A N 1
ATOM 1360 C CA . LYS A 1 176 ? 16.123 4.645 -21.013 1.00 44.91 176 LYS A CA 1
ATOM 1361 C C . LYS A 1 176 ? 16.843 3.303 -20.991 1.00 44.91 176 LYS A C 1
ATOM 1363 O O . LYS A 1 176 ? 18.065 3.252 -21.079 1.00 44.91 176 LYS A O 1
ATOM 1368 N N . LEU A 1 177 ? 16.097 2.232 -20.753 1.00 48.25 177 LEU A N 1
ATOM 1369 C CA . LEU A 1 177 ? 16.555 0.909 -21.105 1.00 48.25 177 LEU A CA 1
ATOM 1370 C C . LEU A 1 177 ? 16.675 1.013 -22.618 1.00 48.25 177 LEU A C 1
ATOM 1372 O O . LEU A 1 177 ? 15.688 1.349 -23.276 1.00 48.25 177 LEU A O 1
ATOM 1376 N N . GLU A 1 178 ? 17.885 0.861 -23.154 1.00 45.28 178 GLU A N 1
ATOM 1377 C CA . GLU A 1 178 ? 18.032 0.559 -24.570 1.00 45.28 178 GLU A CA 1
ATOM 1378 C C . GLU A 1 178 ? 17.249 -0.731 -24.775 1.00 45.28 178 GLU A C 1
ATOM 1380 O O . GLU A 1 178 ? 17.715 -1.834 -24.496 1.00 45.28 178 GLU A O 1
ATOM 1385 N N . VAL A 1 179 ? 15.978 -0.577 -25.142 1.00 48.19 179 VAL A N 1
ATOM 1386 C CA . VAL A 1 179 ? 15.201 -1.649 -25.718 1.00 48.19 179 VAL A CA 1
ATOM 1387 C C . VAL A 1 179 ? 16.026 -2.011 -26.932 1.00 48.19 179 VAL A C 1
ATOM 1389 O O . VAL A 1 179 ? 16.114 -1.212 -27.865 1.00 48.19 179 VAL A O 1
ATOM 1392 N N . TYR A 1 180 ? 16.702 -3.158 -26.878 1.00 44.69 180 TYR A N 1
ATOM 1393 C CA . TYR A 1 180 ? 17.219 -3.788 -28.074 1.00 44.69 180 TYR A CA 1
ATOM 1394 C C . TYR A 1 180 ? 16.006 -3.922 -28.982 1.00 44.69 180 TYR A C 1
ATOM 1396 O O . TYR A 1 180 ? 15.164 -4.798 -28.784 1.00 44.69 180 TYR A O 1
ATOM 1404 N N . GLN A 1 181 ? 15.862 -2.969 -29.905 1.00 41.34 181 GLN A N 1
ATOM 1405 C CA . GLN A 1 181 ? 14.991 -3.095 -31.049 1.00 41.34 181 GLN A CA 1
ATOM 1406 C C . GLN A 1 181 ? 15.495 -4.373 -31.688 1.00 41.34 181 GLN A C 1
ATOM 1408 O O . GLN A 1 181 ? 16.584 -4.387 -32.263 1.00 41.34 181 GLN A O 1
ATOM 1413 N N . LEU A 1 182 ? 14.787 -5.478 -31.465 1.00 45.72 182 LEU A N 1
ATOM 1414 C CA . LEU A 1 182 ? 15.014 -6.691 -32.217 1.00 45.72 182 LEU A CA 1
ATOM 1415 C C . LEU A 1 182 ? 14.708 -6.280 -33.653 1.00 45.72 182 LEU A C 1
ATOM 1417 O O . LEU A 1 182 ? 13.554 -6.244 -34.074 1.00 45.72 182 LEU A O 1
ATOM 1421 N N . GLN A 1 183 ? 15.755 -5.852 -34.358 1.00 42.66 183 GLN A N 1
ATOM 1422 C CA . GLN A 1 183 ? 15.785 -5.710 -35.796 1.00 42.66 183 GLN A CA 1
ATOM 1423 C C . GLN A 1 183 ? 15.512 -7.117 -36.306 1.00 42.66 183 GLN A C 1
ATOM 1425 O O . GLN A 1 183 ? 16.412 -7.940 -36.459 1.00 42.66 183 GLN A O 1
ATOM 1430 N N . PHE A 1 184 ? 14.235 -7.429 -36.498 1.00 49.09 184 PHE A N 1
ATOM 1431 C CA . PHE A 1 184 ? 13.864 -8.500 -37.391 1.00 49.09 184 PHE A CA 1
ATOM 1432 C C . PHE A 1 184 ? 14.490 -8.122 -38.732 1.00 49.09 184 PHE A C 1
ATOM 1434 O O . PHE A 1 184 ? 14.187 -7.067 -39.291 1.00 49.09 184 PHE A O 1
ATOM 1441 N N . ALA A 1 185 ? 15.470 -8.920 -39.150 1.00 45.56 185 ALA A N 1
ATOM 1442 C CA . ALA A 1 185 ? 16.198 -8.755 -40.395 1.00 45.56 185 ALA A CA 1
ATOM 1443 C C . ALA A 1 185 ? 15.193 -8.527 -41.536 1.00 45.56 185 ALA A C 1
ATOM 1445 O O . ALA A 1 185 ? 14.407 -9.417 -41.854 1.00 45.56 185 ALA A O 1
ATOM 1446 N N . GLY A 1 186 ? 15.170 -7.311 -42.087 1.00 44.31 186 GLY A N 1
ATOM 1447 C CA . GLY A 1 186 ? 14.201 -6.915 -43.113 1.00 44.31 186 GLY A CA 1
ATOM 1448 C C . GLY A 1 186 ? 14.038 -5.408 -43.333 1.00 44.31 186 GLY A C 1
ATOM 1449 O O . GLY A 1 186 ? 13.519 -5.006 -44.366 1.00 44.31 186 GLY A O 1
ATOM 1450 N N . ASN A 1 187 ? 14.512 -4.551 -42.422 1.00 42.41 187 ASN A N 1
ATOM 1451 C CA . ASN A 1 187 ? 14.232 -3.107 -42.499 1.00 42.41 187 ASN A CA 1
ATOM 1452 C C . ASN A 1 187 ? 15.364 -2.265 -43.123 1.00 42.41 187 ASN A C 1
ATOM 1454 O O . ASN A 1 187 ? 15.327 -1.039 -43.026 1.00 42.41 187 ASN A O 1
ATOM 1458 N N . GLU A 1 188 ? 16.368 -2.883 -43.753 1.00 50.25 188 GLU A N 1
ATOM 1459 C CA . GLU A 1 188 ? 17.472 -2.139 -44.387 1.00 50.25 188 GLU A CA 1
ATOM 1460 C C . GLU A 1 188 ? 17.094 -1.523 -45.747 1.00 50.25 188 GLU A C 1
ATOM 1462 O O . GLU A 1 188 ? 17.754 -0.590 -46.202 1.00 50.25 188 GLU A O 1
ATOM 1467 N N . GLU A 1 189 ? 15.990 -1.944 -46.373 1.00 46.16 189 GLU A N 1
ATOM 1468 C CA . GLU A 1 189 ? 15.599 -1.418 -47.692 1.00 46.16 189 GLU A CA 1
ATOM 1469 C C . GLU A 1 189 ? 14.947 -0.025 -47.654 1.00 46.16 189 GLU A C 1
ATOM 1471 O O . GLU A 1 189 ? 14.944 0.675 -48.665 1.00 46.16 189 GLU A O 1
ATOM 1476 N N . PHE A 1 190 ? 14.459 0.453 -46.503 1.00 45.84 190 PHE A N 1
ATOM 1477 C CA . PHE A 1 190 ? 13.753 1.744 -46.435 1.00 45.84 190 PHE A CA 1
ATOM 1478 C C . PHE A 1 190 ? 14.639 2.944 -46.066 1.00 45.84 190 PHE A C 1
ATOM 1480 O O . PHE A 1 190 ? 14.162 4.080 -46.098 1.00 45.84 190 PHE A O 1
ATOM 1487 N N . SER A 1 191 ? 15.925 2.731 -45.757 1.00 42.72 191 SER A N 1
ATOM 1488 C CA . SER A 1 191 ? 16.868 3.824 -45.456 1.00 42.72 191 SER A CA 1
ATOM 1489 C C . SER A 1 191 ? 17.525 4.429 -46.706 1.00 42.72 191 SER A C 1
ATOM 1491 O O . SER A 1 191 ? 17.983 5.567 -46.648 1.00 42.72 191 SER A O 1
ATOM 1493 N N . ASN A 1 192 ? 17.546 3.721 -47.842 1.00 36.03 192 ASN A N 1
ATOM 1494 C CA . ASN A 1 192 ? 18.202 4.193 -49.073 1.00 36.03 192 ASN A CA 1
ATOM 1495 C C . ASN A 1 192 ? 17.286 4.985 -50.026 1.00 36.03 192 ASN A C 1
ATOM 1497 O O . ASN A 1 192 ? 17.749 5.452 -51.060 1.00 36.03 192 ASN A O 1
ATOM 1501 N N . ALA A 1 193 ? 16.007 5.183 -49.688 1.00 41.72 193 ALA A N 1
ATOM 1502 C CA . ALA A 1 193 ? 15.054 5.926 -50.526 1.00 41.72 193 ALA A CA 1
ATOM 1503 C C . ALA A 1 193 ? 14.877 7.408 -50.125 1.00 41.72 193 ALA A C 1
ATOM 1505 O O . ALA A 1 193 ? 13.944 8.064 -50.585 1.00 41.72 193 ALA A O 1
ATOM 1506 N N . ARG A 1 194 ? 15.731 7.938 -49.237 1.00 46.09 194 ARG A N 1
ATOM 1507 C CA . ARG A 1 194 ? 15.706 9.347 -48.798 1.00 46.09 194 ARG A CA 1
ATOM 1508 C C . ARG A 1 194 ? 17.101 9.990 -48.743 1.00 46.09 194 ARG A C 1
ATOM 1510 O O . ARG A 1 194 ? 17.408 10.727 -47.808 1.00 46.09 194 ARG A O 1
ATOM 1517 N N . GLN A 1 195 ? 17.927 9.703 -49.750 1.00 45.19 195 GLN A N 1
ATOM 1518 C CA . GLN A 1 195 ? 18.920 10.680 -50.213 1.00 45.19 195 GLN A CA 1
ATOM 1519 C C . GLN A 1 195 ? 18.262 11.629 -51.211 1.00 45.19 195 GLN A C 1
ATOM 1521 O O . GLN A 1 195 ? 17.446 11.133 -52.021 1.00 45.19 195 GLN A O 1
#

Sequence (195 aa):
MDLYRYIEKAARFRWWFLVLVVLAPVVASAAGEGGSGFTLGSLVENLLIGLILGSVYALIALGYTLVYGVIKLINFAHGDIYMLGAFTGFYLLRFTVRWLNFTQGISLIWCFVISVVISAILCAALAVLMERMAYRPLRKSSRIAALITAVGVSFLLENGGIIAFGPNPKSYEPRKLEVYQLQFAGNEEFSNARQ

Radius of gyration: 23.95 Å; chains: 1; bounding box: 70×27×72 Å

pLDDT: mean 78.85, std 15.32, range [36.03, 95.69]

Secondary structure (DSSP, 8-state):
-HHHHHHHHHHHHHHHHHHHHHHHHHHHHHH-SSS----HHHHHHHHHHHHHHHHHHHHHHHHHHHHHHHH-S--TTHHHHHHHHHHHHHHHHHHHHHHH---STHHHHHHHHHHHHHHHHHHHHHHHHHIIIIITGGGGS-HHHHHHHHHHHHHHHHHHHHHHH-SS----------------TTGGGGSTT--